Protein AF-A0A2D6TTD3-F1 (afdb_monomer_lite)

Structure (mmCIF, N/CA/C/O backbone):
data_AF-A0A2D6TTD3-F1
#
_entry.id   AF-A0A2D6TTD3-F1
#
loop_
_atom_site.group_PDB
_atom_site.id
_atom_site.type_symbol
_atom_site.label_atom_id
_atom_site.label_alt_id
_atom_site.label_comp_id
_atom_site.label_asym_id
_atom_site.label_entity_id
_atom_site.label_seq_id
_atom_site.pdbx_PDB_ins_code
_atom_site.Cartn_x
_atom_site.Cartn_y
_atom_site.Cartn_z
_atom_site.occupancy
_atom_site.B_iso_or_equiv
_atom_site.auth_seq_id
_atom_site.auth_comp_id
_atom_site.auth_asym_id
_atom_site.auth_atom_id
_atom_site.pdbx_PDB_model_num
ATOM 1 N N . MET A 1 1 ? -11.248 26.927 -28.572 1.00 33.16 1 MET A N 1
ATOM 2 C CA . MET A 1 1 ? -9.959 27.277 -29.215 1.00 33.16 1 MET A CA 1
ATOM 3 C C . MET A 1 1 ? -9.638 26.192 -30.233 1.00 33.16 1 MET A C 1
ATOM 5 O O . MET A 1 1 ? -9.743 25.028 -29.876 1.00 33.16 1 MET A O 1
ATOM 9 N N . LYS A 1 2 ? -9.368 26.534 -31.501 1.00 26.80 2 LYS A N 1
ATOM 10 C CA . LYS A 1 2 ? -9.118 25.545 -32.570 1.00 26.80 2 LYS A CA 1
ATOM 11 C C . LYS A 1 2 ? -7.622 25.208 -32.633 1.00 26.80 2 LYS A C 1
ATOM 13 O O . LYS A 1 2 ? -6.806 26.118 -32.710 1.00 26.80 2 LYS A O 1
ATOM 18 N N . PHE A 1 3 ? -7.293 23.916 -32.637 1.00 29.34 3 PHE A N 1
ATOM 19 C CA . PHE A 1 3 ? -5.945 23.317 -32.683 1.00 29.34 3 PHE A CA 1
ATOM 20 C C . PHE A 1 3 ? -5.186 23.518 -34.019 1.00 29.34 3 PHE A C 1
ATOM 22 O O . PHE A 1 3 ? -4.251 22.780 -34.330 1.00 29.34 3 PHE A O 1
ATOM 29 N N . ASN A 1 4 ? -5.551 24.513 -34.829 1.00 36.44 4 ASN A N 1
ATOM 30 C CA . ASN A 1 4 ? -4.933 24.722 -36.138 1.00 36.44 4 ASN A CA 1
ATOM 31 C C . ASN A 1 4 ? -3.570 25.407 -35.961 1.00 36.44 4 ASN A C 1
ATOM 33 O O . ASN A 1 4 ? -3.501 26.596 -35.659 1.00 36.44 4 ASN A O 1
ATOM 37 N N . GLY A 1 5 ? -2.489 24.640 -36.130 1.00 35.28 5 GLY A N 1
ATOM 38 C CA . GLY A 1 5 ? -1.107 25.138 -36.138 1.00 35.28 5 GLY A CA 1
ATOM 39 C C . GLY A 1 5 ? -0.171 24.507 -35.104 1.00 35.28 5 GLY A C 1
ATOM 40 O O . GLY A 1 5 ? 1.034 24.748 -35.166 1.00 35.28 5 GLY A O 1
ATOM 41 N N . LEU A 1 6 ? -0.684 23.684 -34.179 1.00 34.59 6 LEU A N 1
ATOM 42 C CA . LEU A 1 6 ? 0.165 22.946 -33.235 1.00 34.59 6 LEU A CA 1
ATOM 43 C C . LEU A 1 6 ? 0.914 21.807 -33.946 1.00 34.59 6 LEU A C 1
ATOM 45 O O . LEU A 1 6 ? 2.117 21.667 -33.755 1.00 34.59 6 LEU A O 1
ATOM 49 N N . GLY A 1 7 ? 0.224 21.070 -34.827 1.00 31.36 7 GLY A N 1
ATOM 50 C CA . GLY A 1 7 ? 0.811 20.002 -35.647 1.00 31.36 7 GLY A CA 1
ATOM 51 C C . GLY A 1 7 ? 1.902 20.505 -36.595 1.00 31.36 7 GLY A C 1
ATOM 52 O O . GLY A 1 7 ? 2.988 19.941 -36.620 1.00 31.36 7 GLY A O 1
ATOM 53 N N . ASP A 1 8 ? 1.675 21.631 -37.276 1.00 37.59 8 ASP A N 1
ATOM 54 C CA . ASP A 1 8 ? 2.669 22.259 -38.162 1.00 37.59 8 ASP A CA 1
ATOM 55 C C . ASP A 1 8 ? 3.896 22.785 -37.409 1.00 37.59 8 ASP A C 1
ATOM 57 O O . ASP A 1 8 ? 5.018 22.716 -37.912 1.00 37.59 8 ASP A O 1
ATOM 61 N N . LYS A 1 9 ? 3.706 23.322 -36.197 1.00 40.06 9 LYS A N 1
ATOM 62 C CA . LYS A 1 9 ? 4.822 23.756 -35.347 1.00 40.06 9 LYS A CA 1
ATOM 63 C C . LYS A 1 9 ? 5.607 22.569 -34.803 1.00 40.06 9 LYS A C 1
ATOM 65 O O . LYS A 1 9 ? 6.829 22.624 -34.829 1.00 40.06 9 LYS A O 1
ATOM 70 N N . LEU A 1 10 ? 4.937 21.511 -34.349 1.00 38.84 10 LEU A N 1
ATOM 71 C CA . LEU A 1 10 ? 5.585 20.274 -33.906 1.00 38.84 10 LEU A CA 1
ATOM 72 C C . LEU A 1 10 ? 6.351 19.625 -35.056 1.00 38.84 10 LEU A C 1
ATOM 74 O O . LEU A 1 10 ? 7.535 19.363 -34.902 1.00 38.84 10 LEU A O 1
ATOM 78 N N . SER A 1 11 ? 5.725 19.468 -36.222 1.00 35.16 11 SER A N 1
ATOM 79 C CA . SER A 1 11 ? 6.362 18.919 -37.420 1.00 35.16 11 SER A CA 1
ATOM 80 C C . SER A 1 11 ? 7.583 19.741 -37.839 1.00 35.16 11 SER A C 1
ATOM 82 O O . SER A 1 11 ? 8.658 19.175 -37.971 1.00 35.16 11 SER A O 1
ATOM 84 N N . LYS A 1 12 ? 7.494 21.078 -37.936 1.00 41.25 12 LYS A N 1
ATOM 85 C CA . LYS A 1 12 ? 8.653 21.929 -38.283 1.00 41.25 12 LYS A CA 1
ATOM 86 C C . LYS A 1 12 ? 9.746 21.945 -37.213 1.00 41.25 12 LYS A C 1
ATOM 88 O O . LYS A 1 12 ? 10.915 22.130 -37.548 1.00 41.25 12 LYS A O 1
ATOM 93 N N . THR A 1 13 ? 9.389 21.783 -35.941 1.00 41.28 13 THR A N 1
ATOM 94 C CA . THR A 1 13 ? 10.360 21.660 -34.847 1.00 41.28 13 THR A CA 1
ATOM 95 C C . THR A 1 13 ? 11.070 20.315 -34.906 1.00 41.28 13 THR A C 1
ATOM 97 O O . THR A 1 13 ? 12.293 20.298 -34.854 1.00 41.28 13 THR A O 1
ATOM 100 N N . TRP A 1 14 ? 10.343 19.215 -35.104 1.00 38.50 14 TRP A N 1
ATOM 101 C CA . TRP A 1 14 ? 10.922 17.884 -35.276 1.00 38.50 14 TRP A CA 1
ATOM 102 C C . TRP A 1 14 ? 11.749 17.776 -36.558 1.00 38.50 14 TRP A C 1
ATOM 104 O O . TRP A 1 14 ? 12.831 17.207 -36.513 1.00 38.50 14 TRP A O 1
ATOM 114 N N . GLN A 1 15 ? 11.323 18.419 -37.650 1.00 37.59 15 GLN A N 1
ATOM 115 C CA . GLN A 1 15 ? 12.100 18.517 -38.886 1.00 37.59 15 GLN A CA 1
ATOM 116 C C . GLN A 1 15 ? 13.399 19.300 -38.660 1.00 37.59 15 GLN A C 1
ATOM 118 O O . GLN A 1 15 ? 14.460 18.824 -39.020 1.00 37.59 15 GLN A O 1
ATOM 123 N N . ARG A 1 16 ? 13.366 20.449 -37.964 1.00 44.44 16 ARG A N 1
ATOM 124 C CA . ARG A 1 16 ? 14.594 21.196 -37.615 1.00 44.44 16 ARG A CA 1
ATOM 125 C C . ARG A 1 16 ? 15.506 20.459 -36.646 1.00 44.44 16 ARG A C 1
ATOM 127 O O . ARG A 1 16 ? 16.708 20.703 -36.665 1.00 44.44 16 ARG A O 1
ATOM 134 N N . VAL A 1 17 ? 14.942 19.653 -35.752 1.00 39.38 17 VAL A N 1
ATOM 135 C CA . VAL A 1 17 ? 15.713 18.785 -34.859 1.00 39.38 17 VAL A CA 1
ATOM 136 C C . VAL A 1 17 ? 16.369 17.689 -35.694 1.00 39.38 17 VAL A C 1
ATOM 138 O O . VAL A 1 17 ? 17.578 17.539 -35.596 1.00 39.38 17 VAL A O 1
ATOM 141 N N . ALA A 1 18 ? 15.636 17.026 -36.590 1.00 34.69 18 ALA A N 1
ATOM 142 C CA . ALA A 1 18 ? 16.167 16.013 -37.501 1.00 34.69 18 ALA A CA 1
ATOM 143 C C . ALA A 1 18 ? 17.247 16.573 -38.449 1.00 34.69 18 ALA A C 1
ATOM 145 O O . ALA A 1 18 ? 18.341 16.019 -38.506 1.00 34.69 18 ALA A O 1
ATOM 146 N N . ASP A 1 19 ? 17.002 17.721 -39.089 1.00 39.66 19 ASP A N 1
ATOM 147 C CA . ASP A 1 19 ? 17.941 18.390 -40.002 1.00 39.66 19 ASP A CA 1
ATOM 148 C C . ASP A 1 19 ? 19.225 18.830 -39.271 1.00 39.66 19 ASP A C 1
ATOM 150 O O . ASP A 1 19 ? 20.323 18.716 -39.805 1.00 39.66 19 ASP A O 1
ATOM 154 N N . LYS A 1 20 ? 19.119 19.269 -38.005 1.00 40.19 20 LYS A N 1
ATOM 155 C CA . LYS A 1 20 ? 20.291 19.574 -37.162 1.00 40.19 20 LYS A CA 1
ATOM 156 C C . LYS A 1 20 ? 20.994 18.335 -36.616 1.00 40.19 20 LYS A C 1
ATOM 158 O O . LYS A 1 20 ? 22.161 18.434 -36.263 1.00 40.19 20 LYS A O 1
ATOM 163 N N . THR A 1 21 ? 20.303 17.203 -36.514 1.00 39.81 21 THR A N 1
ATOM 164 C CA . THR A 1 21 ? 20.886 15.931 -36.057 1.00 39.81 21 THR A CA 1
ATOM 165 C C . THR A 1 21 ? 21.671 15.269 -37.193 1.00 39.81 21 THR A C 1
ATOM 167 O O . THR A 1 21 ? 22.721 14.688 -36.944 1.00 39.81 21 THR A O 1
ATOM 170 N N . ALA A 1 22 ? 21.229 15.445 -38.444 1.00 36.06 22 ALA A N 1
ATOM 171 C CA . ALA A 1 22 ? 21.930 14.969 -39.638 1.00 36.06 22 ALA A CA 1
ATOM 172 C C . ALA A 1 22 ? 23.288 15.671 -39.869 1.00 36.06 22 ALA A C 1
ATOM 174 O O . ALA A 1 22 ? 24.257 15.014 -40.239 1.00 36.06 22 ALA A O 1
ATOM 175 N N . ASP A 1 23 ? 23.397 16.971 -39.566 1.00 39.75 23 ASP A N 1
ATOM 176 C CA . ASP A 1 23 ? 24.641 17.751 -39.728 1.00 39.75 23 ASP A CA 1
ATOM 177 C C . ASP A 1 23 ? 25.676 17.548 -38.592 1.00 39.75 23 ASP A C 1
ATOM 179 O O . ASP A 1 23 ? 26.800 18.045 -38.675 1.00 39.75 23 ASP A O 1
ATOM 183 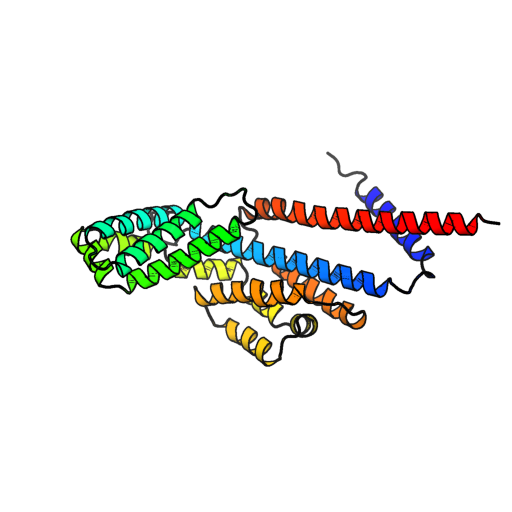N N . ILE A 1 24 ? 25.335 16.814 -37.522 1.00 43.09 24 ILE A N 1
ATOM 184 C CA . ILE A 1 24 ? 26.210 16.547 -36.353 1.00 43.09 24 ILE A CA 1
ATOM 185 C C . ILE A 1 24 ? 26.820 15.128 -36.422 1.00 43.09 24 ILE A C 1
ATOM 187 O O . ILE A 1 24 ? 27.416 14.636 -35.465 1.00 43.09 24 ILE A O 1
ATOM 191 N N . SER A 1 25 ? 26.760 14.482 -37.589 1.00 35.88 25 SER A N 1
ATOM 192 C CA . SER A 1 25 ? 27.279 13.123 -37.809 1.00 35.88 25 SER A CA 1
ATOM 193 C C . SER A 1 25 ? 28.806 12.964 -37.635 1.00 35.88 25 SER A C 1
ATOM 195 O O . SER A 1 25 ? 29.282 11.834 -37.642 1.00 35.88 25 SER A O 1
ATOM 197 N N . ASP A 1 26 ? 29.568 14.040 -37.400 1.00 39.53 26 ASP A N 1
ATOM 198 C CA . ASP A 1 26 ? 31.018 13.986 -37.118 1.00 39.53 26 ASP A CA 1
ATOM 199 C C . ASP A 1 26 ? 31.401 14.290 -35.651 1.00 39.53 26 ASP A C 1
ATOM 201 O O . ASP A 1 26 ? 32.571 14.212 -35.280 1.00 39.53 26 ASP A O 1
ATOM 205 N N . SER A 1 27 ? 30.438 14.590 -34.765 1.00 40.66 27 SER A N 1
ATOM 206 C CA . SER A 1 27 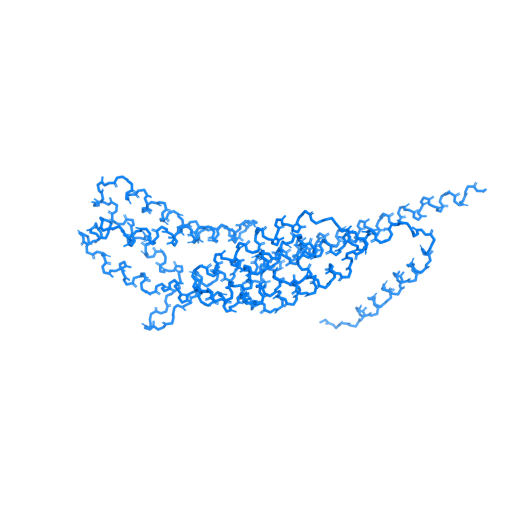? 30.700 14.784 -33.315 1.00 40.66 27 SER A CA 1
ATOM 207 C C . SER A 1 27 ? 30.424 13.519 -32.474 1.00 40.66 27 SER A C 1
ATOM 209 O O . SER A 1 27 ? 30.312 13.568 -31.246 1.00 40.66 27 SER A O 1
ATOM 211 N N . VAL A 1 28 ? 30.313 12.376 -33.154 1.00 41.12 28 VAL A N 1
ATOM 212 C CA . VAL A 1 28 ? 29.766 11.082 -32.710 1.00 41.12 28 VAL A CA 1
ATOM 213 C C . VAL A 1 28 ? 30.767 10.288 -31.860 1.00 41.12 28 VAL A C 1
ATOM 215 O O . VAL A 1 28 ? 31.270 9.241 -32.251 1.00 41.12 28 VAL A O 1
ATOM 218 N N . LYS A 1 29 ? 31.096 10.792 -30.668 1.00 42.75 29 LYS A N 1
ATOM 219 C CA . LYS A 1 29 ? 31.748 9.976 -29.619 1.00 42.75 29 LYS A CA 1
ATOM 220 C C . LYS A 1 29 ? 30.958 9.889 -28.312 1.00 42.75 29 LYS A C 1
ATOM 222 O O . LYS A 1 29 ? 31.343 9.127 -27.434 1.00 42.75 29 LYS A O 1
ATOM 227 N N . HIS A 1 30 ? 29.858 10.640 -28.188 1.00 43.66 30 HIS A N 1
ATOM 228 C CA . HIS A 1 30 ? 29.059 10.724 -26.956 1.00 43.66 30 HIS A CA 1
ATOM 229 C C . HIS A 1 30 ? 27.533 10.651 -27.176 1.00 43.66 30 HIS A C 1
ATOM 231 O O . HIS A 1 30 ? 26.778 10.844 -26.226 1.00 43.66 30 HIS A O 1
ATOM 237 N N . MET A 1 31 ? 27.057 10.398 -28.404 1.00 42.22 31 MET A N 1
ATOM 238 C CA . MET A 1 31 ? 25.615 10.238 -28.674 1.00 42.22 31 MET A CA 1
ATOM 239 C C . MET A 1 31 ? 25.062 8.951 -28.051 1.00 42.22 31 MET A C 1
ATOM 241 O O . MET A 1 31 ? 23.970 8.969 -27.490 1.00 42.22 31 MET A O 1
ATOM 245 N N . ASP A 1 32 ? 25.854 7.883 -28.068 1.00 48.41 32 ASP A N 1
ATOM 246 C CA . ASP A 1 32 ? 25.421 6.558 -27.619 1.00 48.41 32 ASP A CA 1
ATOM 247 C C . ASP A 1 32 ? 25.240 6.495 -26.089 1.00 48.41 32 ASP A C 1
ATOM 249 O O . ASP A 1 32 ? 24.324 5.853 -25.586 1.00 48.41 32 ASP A O 1
ATOM 253 N N . THR A 1 33 ? 26.046 7.244 -25.324 1.00 54.78 33 THR A N 1
ATOM 254 C CA . THR A 1 33 ? 25.866 7.391 -23.866 1.00 54.78 33 THR A CA 1
ATOM 255 C C . THR A 1 33 ? 24.655 8.256 -23.507 1.00 54.78 33 THR A C 1
ATOM 257 O O . THR A 1 33 ? 23.998 8.019 -22.500 1.00 54.78 33 THR A O 1
ATOM 260 N N . TRP A 1 34 ? 24.315 9.241 -24.346 1.00 56.75 34 TRP A N 1
ATOM 261 C CA . TRP A 1 34 ? 23.207 10.162 -24.081 1.00 56.75 34 TRP A CA 1
ATOM 262 C C . TRP A 1 34 ? 21.829 9.506 -24.249 1.00 56.75 34 TRP A C 1
ATOM 264 O O . TRP A 1 34 ? 20.916 9.793 -23.474 1.00 56.75 34 TRP A O 1
ATOM 274 N N . ALA A 1 35 ? 21.675 8.612 -25.231 1.00 59.91 35 ALA A N 1
ATOM 275 C CA . ALA A 1 35 ? 20.444 7.845 -25.416 1.00 59.91 35 A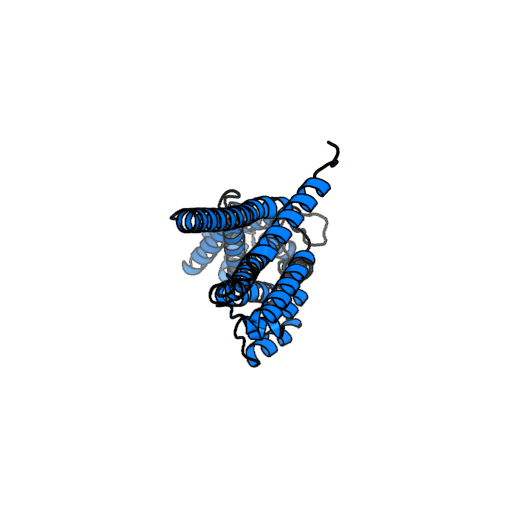LA A CA 1
ATOM 276 C C . ALA A 1 35 ? 20.189 6.889 -24.235 1.00 59.91 35 ALA A C 1
ATOM 278 O O . ALA A 1 35 ? 19.083 6.874 -23.692 1.00 59.91 35 ALA A O 1
ATOM 279 N N . GLY A 1 36 ? 21.227 6.184 -23.770 1.00 61.25 36 GLY A N 1
ATOM 280 C CA . GLY A 1 36 ? 21.164 5.343 -22.570 1.00 61.25 36 GLY A CA 1
ATOM 281 C C . GLY A 1 36 ? 20.769 6.124 -21.310 1.00 61.25 36 GLY A C 1
ATOM 282 O O . GLY A 1 36 ? 19.836 5.728 -20.613 1.00 61.25 36 GLY A O 1
ATOM 283 N N . ASP A 1 37 ? 21.392 7.281 -21.060 1.00 66.50 37 ASP A N 1
ATOM 284 C CA . ASP A 1 37 ? 21.064 8.144 -19.912 1.00 66.50 37 ASP A CA 1
ATOM 285 C C . ASP A 1 37 ? 19.594 8.608 -19.918 1.00 66.50 37 ASP A C 1
ATOM 287 O O . ASP A 1 37 ? 18.937 8.670 -18.873 1.00 66.50 37 ASP A O 1
ATOM 291 N N . LEU A 1 38 ? 19.050 8.924 -21.100 1.00 65.56 38 LEU A N 1
ATOM 292 C CA . LEU A 1 38 ? 17.641 9.291 -21.253 1.00 65.56 38 LEU A CA 1
ATOM 293 C C . LEU A 1 38 ? 16.704 8.122 -20.935 1.00 65.56 38 LEU A C 1
ATOM 295 O O . LEU A 1 38 ? 15.679 8.339 -20.286 1.00 65.56 38 LEU A O 1
ATOM 299 N N . GLN A 1 39 ? 17.053 6.902 -21.352 1.00 69.25 39 GLN A N 1
ATOM 300 C CA . GLN A 1 39 ? 16.275 5.703 -21.036 1.00 69.25 39 GLN A CA 1
ATOM 301 C C . GLN A 1 39 ? 16.289 5.414 -19.528 1.00 69.25 39 GLN A C 1
ATOM 303 O O . GLN A 1 39 ? 15.230 5.159 -18.958 1.00 69.25 39 GLN A O 1
ATOM 308 N N . VAL A 1 40 ? 17.436 5.541 -18.850 1.00 72.06 40 VAL A N 1
ATOM 309 C CA . VAL A 1 40 ? 17.519 5.357 -17.386 1.00 72.06 40 VAL A CA 1
ATOM 310 C C . VAL A 1 40 ? 16.651 6.370 -16.650 1.00 72.06 40 VAL A C 1
ATOM 312 O O . VAL A 1 40 ? 15.891 6.002 -15.756 1.00 72.06 40 VAL A O 1
ATOM 315 N N . LYS A 1 41 ? 16.705 7.645 -17.046 1.00 71.25 41 LYS A N 1
ATOM 316 C CA . LYS A 1 41 ? 15.871 8.677 -16.425 1.00 71.25 41 LYS A CA 1
ATOM 317 C C . LYS A 1 41 ? 14.379 8.435 -16.669 1.00 71.25 41 LYS A C 1
ATOM 319 O O . LYS A 1 41 ? 13.583 8.543 -15.742 1.00 71.25 41 LYS A O 1
ATOM 324 N N . ALA A 1 42 ? 13.998 8.072 -17.893 1.00 68.06 42 ALA A N 1
ATOM 325 C CA . ALA A 1 42 ? 12.614 7.728 -18.205 1.00 68.06 42 ALA A CA 1
ATOM 326 C C . ALA A 1 42 ? 12.122 6.534 -17.369 1.00 68.06 42 ALA A C 1
ATOM 328 O O . ALA A 1 42 ? 10.978 6.542 -16.911 1.00 68.06 42 ALA A O 1
ATOM 329 N N . LEU A 1 43 ? 12.997 5.555 -17.121 1.00 72.75 43 LEU A N 1
ATOM 330 C CA . LEU A 1 43 ? 12.702 4.395 -16.288 1.00 72.75 43 LEU A CA 1
ATOM 331 C C . LEU A 1 43 ? 12.486 4.804 -14.827 1.00 72.75 43 LEU A C 1
ATOM 333 O O . LEU A 1 43 ? 11.482 4.416 -14.233 1.00 72.75 43 LEU A O 1
ATOM 337 N N . GLN A 1 44 ? 13.373 5.641 -14.278 1.00 75.12 44 GLN A N 1
ATOM 338 C CA . GLN A 1 44 ? 13.239 6.218 -12.933 1.00 75.12 44 GLN A CA 1
ATOM 339 C C . GLN A 1 44 ? 11.899 6.941 -12.761 1.00 75.12 44 GLN A C 1
ATOM 341 O O . GLN A 1 44 ? 11.171 6.681 -11.802 1.00 75.12 44 GLN A O 1
ATOM 346 N N . ASP A 1 45 ? 11.545 7.802 -13.716 1.00 70.06 45 ASP A N 1
ATOM 347 C CA . ASP A 1 45 ? 10.312 8.586 -13.668 1.00 70.06 45 ASP A CA 1
ATOM 348 C C . ASP A 1 45 ? 9.067 7.683 -13.753 1.00 70.06 45 ASP A C 1
ATOM 350 O O . ASP A 1 45 ? 8.120 7.846 -12.980 1.00 70.06 45 ASP A O 1
ATOM 354 N N . LYS A 1 46 ? 9.062 6.692 -14.654 1.00 74.69 46 LYS A N 1
ATOM 355 C CA . LYS A 1 46 ? 7.945 5.742 -14.804 1.00 74.69 46 LYS A CA 1
ATOM 356 C C . LYS A 1 46 ? 7.766 4.848 -13.576 1.00 74.69 46 LYS A C 1
ATOM 358 O O . LYS A 1 46 ? 6.627 4.567 -13.204 1.00 74.69 46 LYS A O 1
ATOM 363 N N . VAL A 1 47 ? 8.856 4.429 -12.936 1.00 78.31 47 VAL A N 1
ATOM 364 C CA . VAL A 1 47 ? 8.818 3.660 -11.682 1.00 78.31 47 VAL A CA 1
ATOM 365 C C . VAL A 1 47 ? 8.280 4.510 -10.531 1.00 78.31 47 VAL A C 1
ATOM 367 O O . VAL A 1 47 ? 7.432 4.046 -9.774 1.00 78.31 47 VAL A O 1
ATOM 370 N N . ALA A 1 48 ? 8.693 5.776 -10.427 1.00 74.94 48 ALA A N 1
ATOM 371 C CA . ALA A 1 48 ? 8.158 6.688 -9.417 1.00 74.94 48 ALA A CA 1
ATOM 372 C C . ALA A 1 48 ? 6.648 6.939 -9.602 1.00 74.94 48 ALA A C 1
ATOM 374 O O . ALA A 1 48 ? 5.898 7.004 -8.624 1.00 74.94 48 ALA A O 1
ATOM 375 N N . ILE A 1 49 ? 6.185 7.037 -10.854 1.00 74.56 49 ILE A N 1
ATOM 376 C CA . ILE A 1 49 ? 4.753 7.125 -11.180 1.00 74.56 49 ILE A CA 1
ATOM 377 C C . ILE A 1 49 ? 4.018 5.851 -10.745 1.00 74.56 49 ILE A C 1
ATOM 379 O O . ILE A 1 49 ? 2.957 5.963 -10.132 1.00 74.56 49 ILE A O 1
ATOM 383 N N . ALA A 1 50 ? 4.587 4.671 -11.007 1.00 78.56 50 ALA A N 1
ATOM 384 C CA . ALA A 1 50 ? 4.017 3.390 -10.594 1.00 78.56 50 ALA A CA 1
ATOM 385 C C . ALA A 1 50 ? 3.859 3.296 -9.067 1.00 78.56 50 ALA A C 1
ATOM 387 O O . ALA A 1 50 ? 2.772 2.969 -8.590 1.00 78.56 50 ALA A O 1
ATOM 388 N N . ALA A 1 51 ? 4.901 3.661 -8.309 1.00 79.44 51 ALA A N 1
ATOM 389 C CA . ALA A 1 51 ? 4.879 3.681 -6.843 1.00 79.44 51 ALA A CA 1
ATOM 390 C C . ALA A 1 51 ? 3.814 4.651 -6.306 1.00 79.44 51 ALA A C 1
ATOM 392 O O . ALA A 1 51 ? 2.942 4.278 -5.525 1.00 79.44 51 ALA A O 1
ATOM 393 N N . THR A 1 52 ? 3.791 5.876 -6.836 1.00 76.88 52 THR A N 1
ATOM 394 C CA . THR A 1 52 ? 2.792 6.889 -6.456 1.00 76.88 52 THR A CA 1
ATOM 395 C C . THR A 1 52 ? 1.363 6.441 -6.792 1.00 76.88 52 THR A C 1
ATOM 397 O O . THR A 1 52 ? 0.418 6.727 -6.054 1.00 76.88 52 THR A O 1
ATOM 400 N N . GLY A 1 53 ? 1.177 5.761 -7.928 1.00 76.38 53 GLY A N 1
ATOM 401 C CA . GLY A 1 53 ? -0.109 5.212 -8.350 1.00 76.38 53 GLY A CA 1
ATOM 402 C C . GLY A 1 53 ? -0.613 4.123 -7.405 1.00 76.38 53 GLY A C 1
ATOM 403 O O . GLY A 1 53 ? -1.796 4.130 -7.055 1.00 76.38 53 GLY A O 1
ATOM 404 N N . TRP A 1 54 ? 0.287 3.247 -6.955 1.00 84.62 54 TRP A N 1
ATOM 405 C CA . TRP A 1 54 ? 0.002 2.198 -5.980 1.00 84.62 54 TRP A CA 1
ATOM 406 C C . TRP A 1 54 ? -0.439 2.778 -4.631 1.00 84.62 54 TRP A C 1
ATOM 408 O O . TRP A 1 54 ? -1.542 2.475 -4.172 1.00 84.62 54 TRP A O 1
ATOM 418 N N . ASP A 1 55 ? 0.338 3.706 -4.063 1.00 81.38 55 ASP A N 1
ATOM 419 C CA . ASP A 1 55 ? -0.003 4.383 -2.803 1.00 81.38 55 ASP A CA 1
ATOM 420 C C . ASP A 1 55 ? -1.342 5.123 -2.885 1.00 81.38 55 ASP A C 1
ATOM 422 O O . ASP A 1 55 ? -2.141 5.118 -1.945 1.00 81.38 55 ASP A O 1
ATOM 426 N N . ALA A 1 56 ? -1.620 5.760 -4.026 1.00 78.00 56 ALA A N 1
ATOM 427 C CA . ALA A 1 56 ? -2.879 6.457 -4.243 1.00 78.00 56 ALA A CA 1
ATOM 428 C C . ALA A 1 56 ? -4.077 5.497 -4.291 1.00 78.00 56 ALA A C 1
ATOM 430 O O . ALA A 1 56 ? -5.136 5.834 -3.760 1.00 78.00 56 ALA A O 1
ATOM 431 N N . ILE A 1 57 ? -3.932 4.320 -4.912 1.00 82.94 57 ILE A N 1
ATOM 432 C CA . ILE A 1 57 ? -4.971 3.277 -4.909 1.00 82.94 57 ILE A CA 1
ATOM 433 C C . ILE A 1 57 ? -5.172 2.739 -3.499 1.00 82.94 57 ILE A C 1
ATOM 435 O O . ILE A 1 57 ? -6.316 2.649 -3.054 1.00 82.94 57 ILE A O 1
ATOM 439 N N . TYR A 1 58 ? -4.081 2.448 -2.790 1.00 86.12 58 TYR A N 1
ATOM 440 C CA . TYR A 1 58 ? -4.127 1.984 -1.410 1.00 86.12 58 TYR A CA 1
ATOM 441 C C . TYR A 1 58 ? -4.877 2.978 -0.514 1.00 86.12 58 TYR A C 1
ATOM 443 O O . TYR A 1 58 ? -5.847 2.617 0.150 1.00 86.12 58 TYR A O 1
ATOM 451 N N . ALA A 1 59 ? -4.496 4.257 -0.552 1.00 83.81 59 ALA A N 1
ATOM 452 C CA . ALA A 1 59 ? -5.143 5.313 0.220 1.00 83.81 59 ALA A CA 1
ATOM 453 C C . ALA A 1 59 ? -6.629 5.490 -0.141 1.00 83.81 59 ALA A C 1
ATOM 455 O O . ALA A 1 59 ? -7.468 5.662 0.746 1.00 83.81 59 ALA A O 1
ATOM 456 N N . ASP A 1 60 ? -6.969 5.455 -1.433 1.00 81.38 60 ASP A N 1
ATOM 457 C CA . ASP A 1 60 ? -8.347 5.587 -1.914 1.00 81.38 60 ASP A CA 1
ATOM 458 C C . ASP A 1 60 ? -9.217 4.420 -1.426 1.00 81.38 60 ASP A C 1
ATOM 460 O O . ASP A 1 60 ? -10.283 4.648 -0.852 1.00 81.38 60 ASP A O 1
ATOM 464 N N . GLU A 1 61 ? -8.748 3.179 -1.553 1.00 86.56 61 GLU A N 1
ATOM 465 C CA . GLU A 1 61 ? -9.484 2.005 -1.073 1.00 86.56 61 GLU A CA 1
ATOM 466 C C . GLU A 1 61 ? -9.589 1.958 0.454 1.00 86.56 61 GLU A C 1
ATOM 468 O O . GLU A 1 61 ? -10.663 1.685 0.989 1.00 86.56 61 GLU A O 1
ATOM 473 N N . MET A 1 62 ? -8.531 2.304 1.185 1.00 87.25 62 MET A N 1
ATOM 474 C CA . MET A 1 62 ? -8.523 2.223 2.649 1.00 87.25 62 MET A CA 1
ATOM 475 C C . MET A 1 62 ? -9.311 3.344 3.340 1.00 87.25 62 MET A C 1
ATOM 477 O O . MET A 1 62 ? -9.841 3.136 4.435 1.00 87.25 62 MET A O 1
ATOM 481 N N . LEU A 1 63 ? -9.423 4.528 2.723 1.00 85.94 63 LEU A N 1
ATOM 482 C CA . LEU A 1 63 ? -10.107 5.690 3.312 1.00 85.94 63 LEU A CA 1
ATOM 483 C C . LEU A 1 63 ? -11.480 5.979 2.695 1.00 85.94 63 LEU A C 1
ATOM 485 O O . LEU A 1 63 ? -12.394 6.416 3.403 1.00 85.94 63 LEU A O 1
ATOM 489 N N . VAL A 1 64 ? -11.639 5.774 1.388 1.00 82.31 64 VAL A N 1
ATOM 490 C CA . VAL A 1 64 ? -12.854 6.138 0.637 1.00 82.31 64 VAL A CA 1
ATOM 491 C C . VAL A 1 64 ? -13.638 4.905 0.208 1.00 82.31 64 VAL A C 1
ATOM 493 O O . VAL A 1 64 ? -14.871 4.969 0.195 1.00 82.31 64 VAL A O 1
ATOM 496 N N . GLY A 1 65 ? -12.941 3.805 -0.098 1.00 71.56 65 GLY A N 1
ATOM 497 C CA . GLY A 1 65 ? -13.521 2.531 -0.510 1.00 71.56 65 GLY A CA 1
ATOM 498 C C . GLY A 1 65 ? -14.699 2.120 0.372 1.00 71.56 65 GLY A C 1
ATOM 499 O O . GLY A 1 65 ? -14.753 2.407 1.578 1.00 71.56 65 GLY A O 1
ATOM 500 N N . LYS A 1 66 ? -15.685 1.484 -0.246 1.00 68.38 66 LYS A N 1
ATOM 501 C CA . LYS A 1 66 ? -16.893 1.011 0.425 1.00 68.38 66 LYS A CA 1
ATOM 502 C C . LYS A 1 66 ? -16.764 -0.500 0.549 1.00 68.38 66 LYS A C 1
ATOM 504 O O . LYS A 1 66 ? -16.574 -1.151 -0.473 1.00 68.38 66 LYS A O 1
ATOM 509 N N . ALA A 1 67 ? -16.858 -1.031 1.766 1.00 56.94 67 ALA A N 1
ATOM 510 C CA . ALA A 1 67 ? -17.070 -2.464 1.933 1.00 56.94 67 ALA A CA 1
ATOM 511 C C . ALA A 1 67 ? -18.424 -2.822 1.293 1.00 56.94 67 ALA A C 1
ATOM 513 O O . ALA A 1 67 ? -19.361 -2.010 1.323 1.00 56.94 67 ALA A O 1
ATOM 514 N N . ALA A 1 68 ? -18.500 -3.973 0.631 1.00 48.25 68 ALA A N 1
ATOM 515 C CA . ALA A 1 68 ? -19.740 -4.439 0.031 1.00 48.25 68 ALA A CA 1
ATOM 516 C C . ALA A 1 68 ? -20.639 -5.064 1.114 1.00 48.25 68 ALA A C 1
ATOM 518 O O . ALA A 1 68 ? -20.195 -5.932 1.851 1.00 48.25 68 ALA A O 1
ATOM 519 N N . GLU A 1 69 ? -21.900 -4.620 1.118 1.00 48.06 69 GLU A N 1
ATOM 520 C CA . GLU A 1 69 ? -23.086 -5.141 1.831 1.00 48.06 69 GLU A CA 1
ATOM 521 C C . GLU A 1 69 ? -23.437 -4.616 3.244 1.00 48.06 69 GLU A C 1
ATOM 523 O O . GLU A 1 69 ? -22.616 -4.116 4.002 1.00 48.06 69 GLU A O 1
ATOM 528 N N . ASP A 1 70 ? -24.755 -4.648 3.499 1.00 43.59 70 ASP A N 1
ATOM 529 C CA . ASP A 1 70 ? -25.536 -4.248 4.687 1.00 43.59 70 ASP A CA 1
ATOM 530 C C . ASP A 1 70 ? -25.925 -2.772 4.898 1.00 43.59 70 ASP A C 1
ATOM 532 O O . ASP A 1 70 ? -26.229 -2.319 6.001 1.00 43.59 70 ASP A O 1
ATOM 536 N N . GLY A 1 71 ? -26.076 -2.014 3.806 1.00 43.66 71 GLY A N 1
ATOM 537 C CA . GLY A 1 71 ? -26.997 -0.860 3.758 1.00 43.66 71 GLY A CA 1
ATOM 538 C C . GLY A 1 71 ? -26.583 0.411 4.521 1.00 43.66 71 GLY A C 1
ATOM 539 O O . GLY A 1 71 ? -27.165 1.470 4.285 1.00 43.66 71 GLY A O 1
ATOM 540 N N . LEU A 1 72 ? -25.535 0.363 5.347 1.00 48.88 72 LEU A N 1
ATOM 541 C CA . LEU A 1 72 ? -24.870 1.523 5.949 1.00 48.88 72 LEU A CA 1
ATOM 542 C C . LEU A 1 72 ? -23.483 1.691 5.335 1.00 48.88 72 LEU A C 1
ATOM 544 O O . LEU A 1 72 ? -22.457 1.325 5.897 1.00 48.88 72 LEU A O 1
ATOM 548 N N . VAL A 1 73 ? -23.463 2.268 4.140 1.00 53.62 73 VAL A N 1
ATOM 549 C CA . VAL A 1 73 ? -22.241 2.448 3.361 1.00 53.62 73 VAL A CA 1
ATOM 550 C C . VAL A 1 73 ? -21.377 3.572 3.958 1.00 53.62 73 VAL A C 1
ATOM 552 O O . VAL A 1 73 ? -21.422 4.715 3.497 1.00 53.62 73 VAL A O 1
ATOM 555 N N . SER A 1 74 ? -20.604 3.255 4.997 1.00 69.12 74 SER A N 1
ATOM 556 C CA . SER A 1 74 ? -19.650 4.173 5.635 1.00 69.12 74 SER A CA 1
ATOM 557 C C . SER A 1 74 ? -18.277 4.067 4.970 1.00 69.12 74 SER A C 1
ATOM 559 O O . SER A 1 74 ? -17.811 2.975 4.653 1.00 69.12 74 SER A O 1
ATOM 561 N N . SER A 1 75 ? -17.617 5.203 4.727 1.00 86.25 75 SER A N 1
ATOM 562 C CA . SER A 1 75 ? -16.260 5.190 4.171 1.00 86.25 75 SER A CA 1
ATOM 563 C C . SER A 1 75 ? -15.259 4.667 5.203 1.00 86.25 75 SER A C 1
ATOM 565 O O . SER A 1 75 ? -15.465 4.835 6.409 1.00 86.25 75 SER A O 1
ATOM 567 N N . GLY A 1 76 ? -14.139 4.103 4.742 1.00 88.06 76 GLY A N 1
ATOM 568 C CA . GLY A 1 76 ? -13.071 3.631 5.630 1.00 88.06 76 GLY A CA 1
ATOM 569 C C . GLY A 1 76 ? -12.610 4.704 6.624 1.00 88.06 76 GLY A C 1
ATOM 570 O O . GLY A 1 76 ? -12.469 4.434 7.810 1.00 88.06 76 GLY A O 1
ATOM 571 N N . ALA A 1 77 ? -12.517 5.964 6.192 1.00 89.50 77 ALA A N 1
ATOM 572 C CA . ALA A 1 77 ? -12.168 7.090 7.056 1.00 89.50 77 ALA A CA 1
ATOM 573 C C . ALA A 1 77 ? -13.159 7.319 8.215 1.00 89.50 77 ALA A C 1
ATOM 575 O O . ALA A 1 77 ? -12.750 7.680 9.319 1.00 89.50 77 ALA A O 1
ATOM 576 N N . VAL A 1 78 ? -14.462 7.119 7.979 1.00 89.62 78 VAL A N 1
ATOM 577 C CA . VAL A 1 78 ? -15.488 7.237 9.028 1.00 89.62 78 VAL A CA 1
ATOM 578 C C . VAL A 1 78 ? -15.339 6.098 10.030 1.00 89.62 78 VAL A C 1
ATOM 580 O O . VAL A 1 78 ? -15.311 6.357 11.234 1.00 89.62 78 VAL A O 1
ATOM 583 N N . LEU A 1 79 ? -15.172 4.871 9.535 1.00 91.69 79 LEU A N 1
ATOM 584 C CA . LEU A 1 79 ? -15.001 3.680 10.365 1.00 91.69 79 LEU A CA 1
ATOM 585 C C . LEU A 1 79 ? -13.731 3.773 11.221 1.00 91.69 79 LEU A C 1
ATOM 587 O O . LEU A 1 79 ? -13.801 3.598 12.432 1.00 91.69 79 LEU A O 1
ATOM 591 N N . LEU A 1 80 ? -12.596 4.171 10.640 1.00 93.19 80 LEU A N 1
ATOM 592 C CA . LEU A 1 80 ? -11.341 4.382 11.371 1.00 93.19 80 LEU A CA 1
ATOM 593 C C . LEU A 1 80 ? -11.477 5.462 12.452 1.00 93.19 80 LEU A C 1
ATOM 595 O O . LEU A 1 80 ? -10.992 5.295 13.571 1.00 93.19 80 LEU A O 1
ATOM 599 N N . LYS A 1 81 ? -12.189 6.560 12.164 1.00 93.62 81 LYS A N 1
ATOM 600 C CA . LYS A 1 81 ? -12.462 7.607 13.160 1.00 93.62 81 LYS A CA 1
ATOM 601 C C . LYS A 1 81 ? -13.315 7.084 14.321 1.00 93.62 81 LYS A C 1
ATOM 603 O O . LYS A 1 81 ? -13.075 7.461 15.469 1.00 93.62 81 LYS A O 1
ATOM 608 N N . GLN A 1 82 ? -14.297 6.231 14.034 1.00 93.62 82 GLN A N 1
ATOM 609 C CA . GLN A 1 82 ? -15.130 5.590 15.052 1.00 93.62 82 GLN A CA 1
ATOM 610 C C . GLN A 1 82 ? -14.324 4.577 15.875 1.00 93.62 82 GLN A C 1
ATOM 612 O O . GLN A 1 82 ? -14.349 4.660 17.102 1.00 93.62 82 GLN A O 1
ATOM 617 N N . MET A 1 83 ? -13.540 3.706 15.228 1.00 94.06 83 MET A N 1
ATOM 618 C CA . MET A 1 83 ? -12.651 2.754 15.906 1.00 94.06 83 MET A CA 1
ATOM 619 C C . MET A 1 83 ? -11.690 3.471 16.840 1.00 94.06 83 MET A C 1
ATOM 621 O O . MET A 1 83 ? -11.576 3.095 18.001 1.00 94.06 83 MET A O 1
ATOM 625 N N . LYS A 1 84 ? -11.059 4.554 16.372 1.00 94.94 84 LYS A N 1
ATOM 626 C CA . LYS A 1 84 ? -10.180 5.380 17.199 1.00 94.94 84 LYS A CA 1
ATOM 627 C C . LYS A 1 84 ? -10.882 5.826 18.485 1.00 94.94 84 LYS A C 1
ATOM 629 O O . LYS A 1 84 ? -10.335 5.663 19.569 1.00 94.94 84 LYS A O 1
ATOM 634 N N . SER A 1 85 ? -12.104 6.354 18.377 1.00 93.56 85 SER A N 1
ATOM 635 C CA . SER A 1 85 ? -12.882 6.796 19.541 1.00 93.56 85 SER A CA 1
ATOM 636 C C . SER A 1 85 ? -13.206 5.648 20.503 1.00 93.56 85 SER A C 1
ATOM 638 O O . SER A 1 85 ? -13.149 5.833 21.719 1.00 93.56 85 SER A O 1
ATOM 640 N N . VAL A 1 86 ? -13.556 4.476 19.969 1.00 93.94 86 VAL A N 1
ATOM 641 C CA . VAL A 1 86 ? -13.863 3.278 20.761 1.00 93.94 86 VAL A CA 1
ATOM 642 C C . VAL A 1 86 ? -12.614 2.769 21.480 1.00 93.94 86 VAL A C 1
ATOM 644 O O . VAL A 1 86 ? -12.646 2.573 22.694 1.00 93.94 86 VAL A O 1
ATOM 647 N N . LEU A 1 87 ? -11.485 2.657 20.784 1.00 94.06 87 LEU A N 1
ATOM 648 C CA . LEU A 1 87 ? -10.216 2.219 21.361 1.00 94.06 87 LEU A CA 1
ATOM 649 C C . LEU A 1 87 ? -9.717 3.174 22.450 1.00 94.06 87 LEU A C 1
ATOM 651 O O . LEU A 1 87 ? -9.355 2.728 23.537 1.00 94.06 87 LEU A O 1
ATOM 655 N N . SER A 1 88 ? -9.788 4.491 22.230 1.00 93.81 88 SER A N 1
ATOM 656 C CA . SER A 1 88 ? -9.418 5.469 23.262 1.00 93.81 88 SER A CA 1
ATOM 657 C C . SER A 1 88 ? -10.259 5.330 24.538 1.00 93.81 88 SER A C 1
ATOM 659 O O . SER A 1 88 ? -9.762 5.611 25.627 1.00 93.81 88 SER A O 1
ATOM 661 N N . SER A 1 89 ? -11.508 4.859 24.439 1.00 92.94 89 SER A N 1
ATOM 662 C CA . SER A 1 89 ? -12.354 4.639 25.618 1.00 92.94 89 SER A CA 1
ATOM 663 C C . SER A 1 89 ? -11.876 3.478 26.501 1.00 92.94 89 SER A C 1
ATOM 665 O O . SER A 1 89 ? -12.047 3.545 27.717 1.00 92.94 89 SER A O 1
ATOM 667 N N . ALA A 1 90 ? -11.194 2.466 25.947 1.00 91.25 90 ALA A N 1
ATOM 668 C CA . ALA A 1 90 ? -10.647 1.349 26.726 1.00 91.25 90 ALA A CA 1
ATOM 669 C C . ALA A 1 90 ? -9.492 1.753 27.656 1.00 91.25 90 ALA A C 1
ATOM 671 O O . ALA A 1 90 ? -9.260 1.085 28.671 1.00 91.25 90 ALA A O 1
ATOM 672 N N . LEU A 1 91 ? -8.804 2.867 27.376 1.00 92.50 91 LEU A N 1
ATOM 673 C CA . LEU A 1 91 ? -7.657 3.334 28.165 1.00 92.50 91 LEU A CA 1
ATOM 674 C C . LEU A 1 91 ? -7.989 3.494 29.657 1.00 92.50 91 LEU A C 1
ATOM 676 O O . LEU A 1 91 ? -7.143 3.220 30.506 1.00 92.50 91 LEU A O 1
ATOM 680 N N . VAL A 1 92 ? -9.230 3.865 29.997 1.00 90.69 92 VAL A N 1
ATOM 681 C CA . VAL A 1 92 ? -9.660 4.071 31.394 1.00 90.69 92 VAL A CA 1
ATOM 682 C C . VAL A 1 92 ? -9.754 2.773 32.207 1.00 90.69 92 VAL A C 1
ATOM 684 O O . VAL A 1 92 ? -9.808 2.821 33.437 1.00 90.69 92 VAL A O 1
ATOM 687 N N . LYS A 1 93 ? -9.810 1.608 31.546 1.00 91.12 93 LYS A N 1
ATOM 688 C CA . LYS A 1 93 ? -9.901 0.288 32.194 1.00 91.12 93 LYS A CA 1
ATOM 689 C C . LYS A 1 93 ? -8.610 -0.522 32.111 1.00 91.12 93 LYS A C 1
ATOM 691 O O . LYS A 1 93 ? -8.474 -1.503 32.846 1.00 91.12 93 LYS A O 1
ATOM 696 N N . LEU A 1 94 ? -7.663 -0.120 31.266 1.00 89.88 94 LEU A N 1
ATOM 697 C CA . LEU A 1 94 ? -6.391 -0.814 31.110 1.00 89.88 94 LEU A CA 1
ATOM 698 C C . LEU A 1 94 ? -5.431 -0.505 32.259 1.00 89.88 94 LEU A C 1
ATOM 700 O O . LEU A 1 94 ? -5.175 0.646 32.607 1.00 89.88 94 LEU A O 1
ATOM 704 N N . ARG A 1 95 ? -4.868 -1.566 32.842 1.00 85.50 95 ARG A N 1
ATOM 705 C CA . ARG A 1 95 ? -3.855 -1.475 33.908 1.00 85.50 95 ARG A CA 1
ATOM 706 C C . ARG A 1 95 ? -2.436 -1.723 33.406 1.00 85.50 95 ARG A C 1
ATOM 708 O O . ARG A 1 95 ? -1.492 -1.265 34.035 1.00 85.50 95 ARG A O 1
ATOM 715 N N . VAL A 1 96 ? -2.294 -2.460 32.308 1.00 88.81 96 VAL A N 1
ATOM 716 C CA . VAL A 1 96 ? -1.003 -2.823 31.720 1.00 88.81 96 VAL A CA 1
ATOM 717 C C . VAL A 1 96 ? -0.551 -1.698 30.802 1.00 88.81 96 VAL A C 1
ATOM 719 O O . VAL A 1 96 ? -1.288 -1.307 29.902 1.00 88.81 96 VAL A O 1
ATOM 722 N N . GLU A 1 97 ? 0.655 -1.184 31.027 1.00 90.25 97 GLU A N 1
ATOM 723 C CA . GLU A 1 97 ? 1.152 -0.024 30.282 1.00 90.25 97 GLU A CA 1
ATOM 724 C C . GLU A 1 97 ? 1.434 -0.343 28.810 1.00 90.25 97 GLU A C 1
ATOM 726 O O . GLU A 1 97 ? 1.116 0.462 27.945 1.00 90.25 97 GLU A O 1
ATOM 731 N N . ALA A 1 98 ? 1.923 -1.550 28.508 1.00 90.62 98 ALA A N 1
ATOM 732 C CA . ALA A 1 98 ? 2.131 -1.996 27.129 1.00 90.62 98 ALA A CA 1
ATOM 733 C C . ALA A 1 98 ? 0.822 -2.014 26.313 1.00 90.62 98 ALA A C 1
ATOM 735 O O . ALA A 1 98 ? 0.793 -1.509 25.197 1.00 90.62 98 ALA A O 1
ATOM 736 N N . ASP A 1 99 ? -0.278 -2.511 26.893 1.00 91.81 99 ASP A N 1
ATOM 737 C CA . ASP A 1 99 ? -1.592 -2.538 26.230 1.00 91.81 99 ASP A CA 1
ATOM 738 C C . ASP A 1 99 ? -2.135 -1.116 25.987 1.00 91.81 99 ASP A C 1
ATOM 740 O O . ASP A 1 99 ? -2.770 -0.848 24.968 1.00 91.81 99 ASP A O 1
ATOM 744 N N . LYS A 1 100 ? -1.874 -0.175 26.909 1.00 94.00 100 LYS A N 1
ATOM 745 C CA . LYS A 1 100 ? -2.225 1.238 26.697 1.00 94.00 100 LYS A CA 1
ATOM 746 C C . LYS A 1 100 ? -1.408 1.847 25.569 1.00 94.00 100 LYS A C 1
ATOM 748 O O . LYS A 1 100 ? -1.978 2.554 24.744 1.00 94.00 100 LYS A O 1
ATOM 753 N N . GLN A 1 101 ? -0.102 1.587 25.549 1.00 96.19 101 GLN A N 1
ATOM 754 C CA . GLN A 1 101 ? 0.787 2.128 24.530 1.00 96.19 101 GLN A CA 1
ATOM 755 C C . GLN A 1 101 ? 0.392 1.620 23.142 1.00 96.19 101 GLN A C 1
ATOM 757 O O . GLN A 1 101 ? 0.273 2.428 22.231 1.00 96.19 101 GLN A O 1
ATOM 762 N N . LEU A 1 102 ? 0.052 0.333 23.013 1.00 95.81 102 LEU A N 1
ATOM 763 C CA . LEU A 1 102 ? -0.457 -0.234 21.764 1.00 95.81 102 LEU A CA 1
ATOM 764 C C . LEU A 1 102 ? -1.710 0.503 21.261 1.00 95.81 102 LEU A C 1
ATOM 766 O O . LEU A 1 102 ? -1.788 0.866 20.086 1.00 95.81 102 LEU A O 1
ATOM 770 N N . ILE A 1 103 ? -2.678 0.787 22.143 1.00 95.50 103 ILE A N 1
ATOM 771 C CA . ILE A 1 103 ? -3.853 1.592 21.773 1.00 95.50 103 ILE A CA 1
ATOM 772 C C . ILE A 1 103 ? -3.442 3.004 21.350 1.00 95.50 103 ILE A C 1
ATOM 774 O O . ILE A 1 103 ? -3.926 3.497 20.332 1.00 95.50 103 ILE A O 1
ATOM 778 N N . LEU A 1 104 ? -2.575 3.667 22.118 1.00 96.62 104 LEU A N 1
ATOM 779 C CA . LEU A 1 104 ? -2.142 5.034 21.827 1.00 96.62 104 LEU A CA 1
ATOM 780 C C . LEU A 1 104 ? -1.446 5.117 20.465 1.00 96.62 104 LEU A C 1
ATOM 782 O O . LEU A 1 104 ? -1.861 5.926 19.635 1.00 96.62 104 LEU A O 1
ATOM 786 N N . ASP A 1 105 ? -0.490 4.231 20.199 1.00 96.75 105 ASP A N 1
ATOM 787 C CA . ASP A 1 105 ? 0.253 4.174 18.939 1.00 96.75 105 ASP A CA 1
ATOM 788 C C . ASP A 1 105 ? -0.681 3.881 17.759 1.00 96.75 105 ASP A C 1
ATOM 790 O O . ASP A 1 105 ? -0.650 4.586 16.748 1.00 96.75 105 ASP A O 1
ATOM 794 N N . THR A 1 106 ? -1.601 2.923 17.916 1.00 96.00 106 THR A N 1
ATOM 795 C CA . THR A 1 106 ? -2.600 2.600 16.884 1.00 96.00 106 THR A CA 1
ATOM 796 C C . THR A 1 106 ? -3.509 3.797 16.596 1.00 96.00 106 THR A C 1
ATOM 798 O O . THR A 1 106 ? -3.759 4.142 15.440 1.00 96.00 106 THR A O 1
ATOM 801 N N . THR A 1 107 ? -3.991 4.489 17.633 1.00 96.50 107 THR A N 1
ATOM 802 C CA . THR A 1 107 ? -4.858 5.665 17.455 1.00 96.50 107 THR A CA 1
ATOM 803 C C . THR A 1 107 ? -4.123 6.856 16.838 1.00 96.50 107 THR A C 1
ATOM 805 O O . THR A 1 107 ? -4.725 7.577 16.038 1.00 96.50 107 THR A O 1
ATOM 808 N N . ALA A 1 108 ? -2.835 7.035 17.142 1.00 95.12 108 ALA A N 1
ATOM 809 C CA . ALA A 1 108 ? -1.985 8.059 16.540 1.00 95.12 108 ALA A CA 1
ATOM 810 C C . ALA A 1 108 ? -1.675 7.754 15.062 1.00 95.12 108 ALA A C 1
ATOM 812 O O . ALA A 1 108 ? -1.674 8.657 14.221 1.00 95.12 108 ALA A O 1
ATOM 813 N N . ALA A 1 109 ? -1.485 6.478 14.715 1.00 94.00 109 ALA A N 1
ATOM 814 C CA . ALA A 1 109 ? -1.324 6.038 13.332 1.00 94.00 109 ALA A CA 1
ATOM 815 C C . ALA A 1 109 ? -2.592 6.307 12.499 1.00 94.00 109 ALA A C 1
ATOM 817 O O . ALA A 1 109 ? -2.511 6.872 11.405 1.00 94.00 109 ALA A O 1
ATOM 818 N N . ILE A 1 110 ? -3.775 6.020 13.062 1.00 94.44 110 ILE A N 1
ATOM 819 C CA . ILE A 1 110 ? -5.065 6.382 12.453 1.00 94.44 110 ILE A CA 1
ATOM 820 C C . ILE A 1 110 ? -5.164 7.900 12.239 1.00 94.44 110 ILE A C 1
ATOM 822 O O . ILE A 1 110 ? -5.578 8.345 11.170 1.00 94.44 110 ILE A O 1
ATOM 826 N N . GLU A 1 111 ? -4.788 8.720 13.225 1.00 93.56 111 GLU A N 1
ATOM 827 C CA . GLU A 1 111 ? -4.785 10.181 13.059 1.00 93.56 111 GLU A CA 1
ATOM 828 C C . GLU A 1 111 ? -3.845 10.644 11.950 1.00 93.56 111 GLU A C 1
ATOM 830 O O . GLU A 1 111 ? -4.238 11.483 11.140 1.00 93.56 111 GLU A O 1
ATOM 835 N N . THR A 1 112 ? -2.640 10.079 11.894 1.00 91.38 112 THR A N 1
ATOM 836 C CA . THR A 1 112 ? -1.648 10.387 10.857 1.00 91.38 112 THR A CA 1
ATOM 837 C C . THR A 1 112 ? -2.230 10.134 9.471 1.00 91.38 112 THR A C 1
ATOM 839 O O . THR A 1 112 ? -2.174 11.012 8.613 1.00 91.38 112 THR A O 1
ATOM 842 N N . ALA A 1 113 ? -2.881 8.985 9.271 1.00 88.50 113 ALA A N 1
ATOM 843 C CA . ALA A 1 113 ? -3.537 8.663 8.009 1.00 88.50 113 ALA A CA 1
ATOM 844 C C . ALA A 1 113 ? -4.703 9.609 7.672 1.00 88.50 113 ALA A C 1
ATOM 846 O O . ALA A 1 113 ? -4.830 10.073 6.538 1.00 88.50 113 ALA A O 1
ATOM 847 N N . LEU A 1 114 ? -5.566 9.910 8.648 1.00 88.12 114 LEU A N 1
ATOM 848 C CA . LEU A 1 114 ? -6.769 10.721 8.429 1.00 88.12 114 LEU A CA 1
ATOM 849 C C . LEU A 1 114 ? -6.465 12.206 8.194 1.00 88.12 114 LEU A C 1
ATOM 851 O O . LEU A 1 114 ? -7.213 12.877 7.477 1.00 88.12 114 LEU A O 1
ATOM 855 N N . TYR A 1 115 ? -5.401 12.720 8.812 1.00 88.06 115 TYR A N 1
ATOM 856 C CA . TYR A 1 115 ? -5.083 14.148 8.850 1.00 88.06 115 TYR A CA 1
ATOM 857 C C . TYR A 1 115 ? -3.753 14.506 8.180 1.00 88.06 115 TYR A C 1
ATOM 859 O O . TYR A 1 115 ? -3.291 15.636 8.336 1.00 88.06 115 TYR A O 1
ATOM 867 N N . ALA A 1 116 ? -3.160 13.592 7.406 1.00 82.38 116 ALA A N 1
ATOM 868 C CA . ALA A 1 116 ? -1.995 13.895 6.583 1.00 82.38 116 ALA A CA 1
ATOM 869 C C . ALA A 1 116 ? -2.242 15.145 5.714 1.00 82.38 116 ALA A C 1
ATOM 871 O O . ALA A 1 116 ? -3.284 15.280 5.058 1.00 82.38 116 ALA A O 1
ATOM 872 N N . ASP A 1 117 ? -1.276 16.070 5.703 1.00 76.75 117 ASP A N 1
ATOM 873 C CA . ASP A 1 117 ? -1.383 17.304 4.926 1.00 76.75 117 ASP A CA 1
ATOM 874 C C . ASP A 1 117 ? -1.344 16.990 3.429 1.00 76.75 117 ASP A C 1
ATOM 876 O O . ASP A 1 117 ? -0.313 16.609 2.880 1.00 76.75 117 ASP A O 1
ATOM 880 N N . LYS A 1 118 ? -2.472 17.216 2.752 1.00 71.69 118 LYS A N 1
ATOM 881 C CA . LYS A 1 118 ? -2.637 17.006 1.305 1.00 71.69 118 LYS A CA 1
ATOM 882 C C . LYS A 1 118 ? -1.704 17.855 0.440 1.00 71.69 118 LYS A C 1
ATOM 884 O O . LYS A 1 118 ? -1.647 17.630 -0.766 1.00 71.69 118 LYS A O 1
ATOM 889 N N . LYS A 1 119 ? -1.048 18.865 1.016 1.00 70.56 119 LYS A N 1
ATOM 890 C CA . LYS A 1 119 ? -0.083 19.733 0.331 1.00 70.56 119 LYS A CA 1
ATOM 891 C C . LYS A 1 119 ? 1.368 19.311 0.549 1.00 70.56 119 LYS A C 1
ATOM 893 O O . LYS A 1 119 ? 2.242 19.883 -0.097 1.00 70.56 119 LYS A O 1
ATOM 898 N N . ALA A 1 120 ? 1.633 18.368 1.451 1.00 69.25 120 ALA A N 1
ATOM 899 C CA . ALA A 1 120 ? 2.977 17.865 1.677 1.00 69.25 120 ALA A CA 1
ATOM 900 C C . ALA A 1 120 ? 3.416 16.969 0.511 1.00 69.25 120 ALA A C 1
ATOM 902 O O . ALA A 1 120 ? 2.632 16.160 0.014 1.00 69.25 120 ALA A O 1
ATOM 903 N N . ASN A 1 121 ? 4.692 17.071 0.128 1.00 63.69 121 ASN A N 1
ATOM 904 C CA . ASN A 1 121 ? 5.290 16.203 -0.892 1.00 63.69 121 ASN A CA 1
ATOM 905 C C . ASN A 1 121 ? 5.253 14.716 -0.497 1.00 63.69 121 ASN A C 1
ATOM 907 O O . ASN A 1 121 ? 5.267 13.864 -1.377 1.00 63.69 121 ASN A O 1
ATOM 911 N N . ASP A 1 122 ? 5.142 14.419 0.798 1.00 71.69 122 ASP A N 1
ATOM 912 C CA . ASP A 1 122 ? 5.104 13.053 1.330 1.00 71.69 122 ASP A CA 1
ATOM 913 C C . ASP A 1 122 ? 3.682 12.645 1.752 1.00 71.69 122 ASP A C 1
ATOM 915 O O . ASP A 1 122 ? 3.500 11.735 2.555 1.00 71.69 122 ASP A O 1
ATOM 919 N N . TYR A 1 123 ? 2.644 13.335 1.257 1.00 73.56 123 TYR A N 1
ATOM 920 C CA . TYR A 1 123 ? 1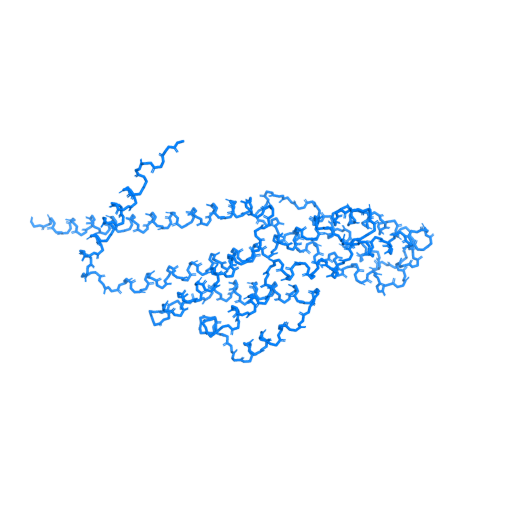.250 13.085 1.642 1.00 73.56 123 TYR A CA 1
ATOM 921 C C . TYR A 1 123 ? 0.857 11.607 1.524 1.00 73.56 123 TYR A C 1
ATOM 923 O O . TYR A 1 123 ? 0.367 11.028 2.491 1.00 73.56 123 TYR A O 1
ATOM 931 N N . LEU A 1 124 ? 1.072 10.999 0.353 1.00 76.06 124 LEU A N 1
ATOM 932 C CA . LEU A 1 124 ? 0.673 9.612 0.096 1.00 76.06 124 LEU A CA 1
ATOM 933 C C . LEU A 1 124 ? 1.490 8.623 0.931 1.00 76.06 124 LEU A C 1
ATOM 935 O O . LEU A 1 124 ? 0.904 7.728 1.531 1.00 76.06 124 LEU A O 1
ATOM 939 N N . VAL A 1 125 ? 2.793 8.868 1.079 1.00 77.31 125 VAL A N 1
ATOM 940 C CA . VAL A 1 125 ? 3.685 8.073 1.937 1.00 77.31 125 VAL A CA 1
ATOM 941 C C . VAL A 1 125 ? 3.223 8.115 3.396 1.00 77.31 125 VAL A C 1
ATOM 943 O O . VAL A 1 125 ? 3.169 7.083 4.063 1.00 77.31 125 VAL A O 1
ATOM 946 N N . ASN A 1 126 ? 2.827 9.287 3.896 1.00 75.69 126 ASN A N 1
ATOM 947 C CA . ASN A 1 126 ? 2.313 9.446 5.258 1.00 75.69 126 ASN A CA 1
ATOM 948 C C . ASN A 1 126 ? 0.963 8.746 5.453 1.00 75.69 126 ASN A C 1
ATOM 950 O O . ASN A 1 126 ? 0.736 8.129 6.495 1.00 75.69 126 ASN A O 1
ATOM 954 N N . VAL A 1 127 ? 0.074 8.815 4.456 1.00 80.12 127 VAL A N 1
ATOM 955 C CA . VAL A 1 127 ? -1.206 8.096 4.489 1.00 80.12 127 VAL A CA 1
ATOM 956 C C . VAL A 1 127 ? -0.971 6.589 4.499 1.00 80.12 127 VAL A C 1
ATOM 958 O O . VAL A 1 127 ? -1.517 5.907 5.364 1.00 80.12 127 VAL A O 1
ATOM 961 N N . TYR A 1 128 ? -0.137 6.084 3.589 1.00 83.00 128 TYR A N 1
ATOM 962 C CA . TYR A 1 128 ? 0.229 4.674 3.514 1.00 83.00 128 TYR A CA 1
ATOM 963 C C . TYR A 1 128 ? 0.843 4.190 4.832 1.00 83.00 128 TYR A C 1
ATOM 965 O O . TYR A 1 128 ? 0.314 3.277 5.460 1.00 83.00 128 TYR A O 1
ATOM 973 N N . THR A 1 129 ? 1.884 4.871 5.318 1.00 83.69 129 THR A N 1
ATOM 974 C CA . THR A 1 129 ? 2.585 4.515 6.562 1.00 83.69 129 THR A CA 1
ATOM 975 C C . THR A 1 129 ? 1.641 4.516 7.763 1.00 83.69 129 THR A C 1
ATOM 977 O O . THR A 1 129 ? 1.652 3.576 8.562 1.00 83.69 129 THR A O 1
ATOM 980 N N . GLY A 1 130 ? 0.797 5.546 7.888 1.00 86.88 130 GLY A N 1
ATOM 981 C CA . GLY A 1 130 ? -0.187 5.650 8.964 1.00 86.88 130 GLY A CA 1
ATOM 982 C C . GLY A 1 130 ? -1.220 4.523 8.922 1.00 86.88 130 GLY A C 1
ATOM 983 O O . GLY A 1 130 ? -1.499 3.910 9.948 1.00 86.88 130 GLY A O 1
ATOM 984 N N . LEU A 1 131 ? -1.744 4.197 7.739 1.00 89.19 131 LEU A N 1
ATOM 985 C CA . LEU A 1 131 ? -2.699 3.104 7.561 1.00 89.19 131 LEU A CA 1
ATOM 986 C C . LEU A 1 131 ? -2.065 1.741 7.836 1.00 89.19 131 LEU A C 1
ATOM 988 O O . LEU A 1 131 ? -2.618 0.976 8.616 1.00 89.19 131 LEU A O 1
ATOM 992 N N . SER A 1 132 ? -0.901 1.442 7.261 1.00 86.31 132 SER A N 1
ATOM 993 C CA . SER A 1 132 ? -0.225 0.154 7.458 1.00 86.31 132 SER A CA 1
ATOM 994 C C . SER A 1 132 ? 0.177 -0.062 8.919 1.00 86.31 132 SER A C 1
ATOM 996 O O . SER A 1 132 ? 0.042 -1.166 9.442 1.00 86.31 132 SER A O 1
ATOM 998 N N . THR A 1 133 ? 0.599 1.000 9.614 1.00 88.75 133 THR A N 1
ATOM 999 C CA . THR A 1 133 ? 0.859 0.951 11.063 1.00 88.75 133 THR A CA 1
ATOM 1000 C C . THR A 1 133 ? -0.433 0.732 11.851 1.00 88.75 133 THR A C 1
ATOM 1002 O O . THR A 1 133 ? -0.467 -0.097 12.757 1.00 88.75 133 THR A O 1
ATOM 1005 N N . ALA A 1 134 ? -1.513 1.432 11.490 1.00 91.75 134 ALA A N 1
ATOM 1006 C CA . ALA A 1 134 ? -2.807 1.264 12.139 1.00 91.75 134 ALA A CA 1
ATOM 1007 C C . ALA A 1 134 ? -3.355 -0.160 11.978 1.00 91.75 134 ALA A C 1
ATOM 1009 O O . ALA A 1 134 ? -3.844 -0.716 12.952 1.00 91.75 134 ALA A O 1
ATOM 1010 N N . MET A 1 135 ? -3.260 -0.763 10.789 1.00 90.38 135 MET A N 1
ATOM 1011 C CA . MET A 1 135 ? -3.779 -2.116 10.543 1.00 90.38 135 MET A CA 1
ATOM 1012 C C . MET A 1 135 ? -3.033 -3.165 11.370 1.00 90.38 135 MET A C 1
ATOM 1014 O O . MET A 1 135 ? -3.674 -3.948 12.064 1.00 90.38 135 MET A O 1
ATOM 1018 N N . LYS A 1 136 ? -1.695 -3.097 11.415 1.00 88.50 136 LYS A N 1
ATOM 1019 C CA . LYS A 1 136 ? -0.882 -3.960 12.292 1.00 88.50 136 LYS A CA 1
ATOM 1020 C C . LYS A 1 136 ? -1.259 -3.793 13.765 1.00 88.50 136 LYS A C 1
ATOM 1022 O O . LYS A 1 136 ? -1.446 -4.775 14.475 1.00 88.50 136 LYS A O 1
ATOM 1027 N N . GLY A 1 137 ? -1.436 -2.548 14.208 1.00 90.75 137 GLY A N 1
ATOM 1028 C CA . GLY A 1 137 ? -1.886 -2.255 15.567 1.00 90.75 137 GLY A CA 1
ATOM 1029 C C . GLY A 1 137 ? -3.277 -2.819 15.876 1.00 90.75 137 GLY A C 1
ATOM 1030 O O . GLY A 1 137 ? -3.498 -3.354 16.960 1.00 90.75 137 GLY A O 1
ATOM 1031 N N . LEU A 1 138 ? -4.215 -2.761 14.924 1.00 92.38 138 LEU A N 1
ATOM 1032 C CA . LEU A 1 138 ? -5.543 -3.363 15.072 1.00 92.38 138 LEU A CA 1
ATOM 1033 C C . LEU A 1 138 ? -5.480 -4.894 15.159 1.00 92.38 138 LEU A C 1
ATOM 1035 O O . LEU A 1 138 ? -6.195 -5.463 15.983 1.00 92.38 138 LEU A O 1
ATOM 1039 N N . ASP A 1 139 ? -4.617 -5.554 14.384 1.00 90.31 139 ASP A N 1
ATOM 1040 C CA . ASP A 1 139 ? -4.404 -7.004 14.480 1.00 90.31 139 ASP A CA 1
ATOM 1041 C C . ASP A 1 139 ? -3.861 -7.406 15.858 1.00 90.31 139 ASP A C 1
ATOM 1043 O O . ASP A 1 139 ? -4.373 -8.331 16.493 1.00 90.31 139 ASP A O 1
ATOM 1047 N N . GLU A 1 140 ? -2.878 -6.665 16.375 1.00 93.19 140 GLU A N 1
ATOM 1048 C CA . GLU A 1 140 ? -2.329 -6.891 17.717 1.00 93.19 140 GLU A CA 1
ATOM 1049 C C . GLU A 1 140 ? -3.365 -6.634 18.824 1.00 93.19 140 GLU A C 1
ATOM 1051 O O . GLU A 1 140 ? -3.432 -7.378 19.807 1.00 93.19 140 GLU A O 1
ATOM 1056 N N . ILE A 1 141 ? -4.218 -5.618 18.660 1.00 93.56 141 ILE A N 1
ATOM 1057 C CA . ILE A 1 141 ? -5.329 -5.343 19.581 1.00 93.56 141 ILE A CA 1
ATOM 1058 C C . ILE A 1 141 ? -6.340 -6.493 19.569 1.00 93.56 141 ILE A C 1
ATOM 1060 O O . ILE A 1 141 ? -6.745 -6.955 20.638 1.00 93.56 141 ILE A O 1
ATOM 1064 N N . ASN A 1 142 ? -6.715 -6.983 18.384 1.00 91.81 142 ASN A N 1
ATOM 1065 C CA . ASN A 1 142 ? -7.614 -8.127 18.222 1.00 91.81 142 ASN A CA 1
ATOM 1066 C C . ASN A 1 142 ? -7.031 -9.408 18.836 1.00 91.81 142 ASN A C 1
ATOM 1068 O O . ASN A 1 142 ? -7.771 -10.247 19.350 1.00 91.81 142 ASN A O 1
ATOM 1072 N N . ALA A 1 143 ? -5.704 -9.541 18.837 1.00 92.00 143 ALA A N 1
ATOM 1073 C CA . ALA A 1 143 ? -4.999 -10.644 19.474 1.00 92.00 143 ALA A CA 1
ATOM 1074 C C . ALA A 1 143 ? -4.827 -10.484 20.999 1.00 92.00 143 ALA A C 1
ATOM 1076 O O . ALA A 1 143 ? -4.386 -11.434 21.646 1.00 92.00 143 ALA A O 1
ATOM 1077 N N . SER A 1 144 ? -5.166 -9.331 21.597 1.00 93.69 144 SER A N 1
ATOM 1078 C CA . SER A 1 144 ? -4.989 -9.061 23.033 1.00 93.69 144 SER A CA 1
ATOM 1079 C C . SER A 1 144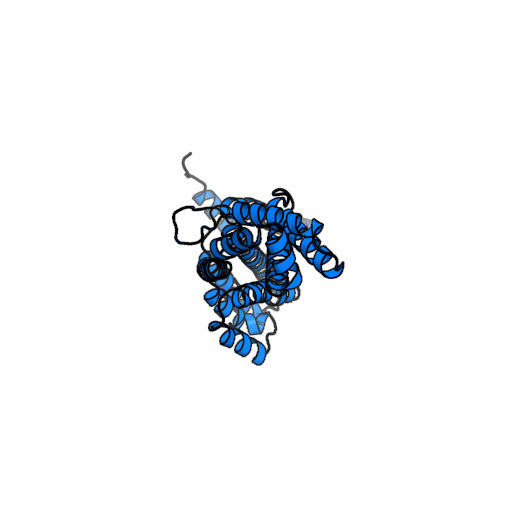 ? -6.288 -9.261 23.830 1.00 93.69 144 SER A C 1
ATOM 1081 O O . SER A 1 144 ? -7.147 -8.371 23.864 1.00 93.69 144 SER A O 1
ATOM 1083 N N . PRO A 1 145 ? -6.435 -10.367 24.598 1.00 93.12 145 PRO A N 1
ATOM 1084 C CA . PRO A 1 145 ? -7.642 -10.608 25.391 1.00 93.12 145 PRO A CA 1
ATOM 1085 C C . PRO A 1 145 ? -7.892 -9.510 26.427 1.00 93.12 145 PRO A C 1
ATOM 1087 O O . PRO A 1 145 ? -9.034 -9.180 26.725 1.00 93.12 145 PRO A O 1
ATOM 1090 N N . LYS A 1 146 ? -6.824 -8.898 26.953 1.00 94.38 146 LYS A N 1
ATOM 1091 C CA . LYS A 1 146 ? -6.908 -7.847 27.976 1.00 94.38 146 LYS A CA 1
ATOM 1092 C C . LYS A 1 146 ? -7.531 -6.565 27.440 1.00 94.38 146 LYS A C 1
ATOM 1094 O O . LYS A 1 146 ? -8.293 -5.921 28.162 1.00 94.38 146 LYS A O 1
ATOM 1099 N N . ILE A 1 147 ? -7.213 -6.192 26.200 1.00 94.00 147 ILE A N 1
ATOM 1100 C CA . ILE A 1 147 ? -7.806 -5.018 25.553 1.00 94.00 147 ILE A CA 1
ATOM 1101 C C . ILE A 1 147 ? -9.276 -5.289 25.236 1.00 94.00 147 ILE A C 1
ATOM 1103 O O . ILE A 1 147 ? -10.131 -4.466 25.569 1.00 94.00 147 ILE A O 1
ATOM 1107 N N . LEU A 1 148 ? -9.591 -6.472 24.703 1.00 94.50 148 LEU A N 1
ATOM 1108 C CA . LEU A 1 148 ? -10.974 -6.864 24.429 1.00 94.50 148 LEU A CA 1
ATOM 1109 C C . LEU A 1 148 ? -11.823 -6.930 25.711 1.00 94.50 148 LEU A C 1
ATOM 1111 O O . LEU A 1 148 ? -12.946 -6.433 25.726 1.00 94.50 148 LEU A O 1
ATOM 1115 N N . GLU A 1 149 ? -11.287 -7.453 26.816 1.00 94.50 149 GLU A N 1
ATOM 1116 C CA . GLU A 1 149 ? -11.941 -7.409 28.132 1.00 94.50 149 GLU A CA 1
ATOM 1117 C C . GLU A 1 149 ? -12.117 -5.980 28.668 1.00 94.50 149 GLU A C 1
ATOM 1119 O O . GLU A 1 149 ? -13.082 -5.691 29.376 1.00 94.50 149 GLU A O 1
ATOM 1124 N N . ALA A 1 150 ? -11.168 -5.079 28.401 1.00 94.94 150 ALA A N 1
ATOM 1125 C CA . ALA A 1 150 ? -11.273 -3.684 28.820 1.00 94.94 150 ALA A CA 1
ATOM 1126 C C . ALA A 1 150 ? -12.401 -2.958 28.074 1.00 94.94 150 ALA A C 1
ATOM 1128 O O . ALA A 1 150 ? -13.129 -2.190 28.704 1.00 94.94 150 ALA A O 1
ATOM 1129 N N . LEU A 1 151 ? -12.566 -3.241 26.777 1.00 94.69 151 LEU A N 1
ATOM 1130 C CA . LEU A 1 151 ? -13.693 -2.777 25.963 1.00 94.69 151 LEU A CA 1
ATOM 1131 C C . LEU A 1 151 ? -15.026 -3.379 26.429 1.00 94.69 151 LEU A C 1
ATOM 1133 O O . LEU A 1 151 ? -16.040 -2.683 26.442 1.00 94.69 151 LEU A O 1
ATOM 1137 N N . ASP A 1 152 ? -15.028 -4.647 26.839 1.00 94.94 152 ASP A N 1
ATOM 1138 C CA . ASP A 1 152 ? -16.218 -5.338 27.348 1.00 94.94 152 ASP A CA 1
ATOM 1139 C C . ASP A 1 152 ? -16.712 -4.718 28.665 1.00 94.94 152 ASP A C 1
ATOM 1141 O O . ASP A 1 152 ? -17.887 -4.412 28.820 1.00 94.94 152 ASP A O 1
ATOM 1145 N N . LYS A 1 153 ? -15.789 -4.379 29.576 1.00 95.06 153 LYS A N 1
ATOM 1146 C CA . LYS A 1 153 ? -16.085 -3.713 30.865 1.00 95.06 153 LYS A CA 1
ATOM 1147 C C . LYS A 1 153 ? -16.662 -2.296 30.746 1.00 95.06 153 LYS A C 1
ATOM 1149 O O . LYS A 1 153 ? -16.970 -1.687 31.775 1.00 95.06 153 LYS A O 1
ATOM 1154 N N . ILE A 1 154 ? -16.718 -1.738 29.540 1.00 93.81 154 ILE A N 1
ATOM 1155 C CA . ILE A 1 154 ? -17.351 -0.447 29.232 1.00 93.81 154 ILE A CA 1
ATOM 1156 C C . ILE A 1 154 ? -18.431 -0.588 28.153 1.00 93.81 154 ILE A C 1
ATOM 1158 O O . ILE A 1 154 ? -18.777 0.404 27.516 1.00 93.81 154 ILE A O 1
ATOM 1162 N N . ASP A 1 155 ? -18.922 -1.810 27.931 1.00 93.56 155 ASP A N 1
ATOM 1163 C CA . ASP A 1 155 ? -20.003 -2.134 26.998 1.00 93.56 155 ASP A CA 1
ATOM 1164 C C . ASP A 1 155 ? -19.730 -1.695 25.542 1.00 93.56 155 ASP A C 1
ATOM 1166 O O . ASP A 1 155 ? -20.652 -1.400 24.783 1.00 93.56 155 ASP A O 1
ATOM 1170 N N . ASN A 1 156 ? -18.456 -1.639 25.126 1.00 93.69 156 ASN A N 1
ATOM 1171 C CA . ASN A 1 156 ? -18.048 -1.123 23.809 1.00 93.69 156 ASN A CA 1
ATOM 1172 C C . ASN A 1 156 ? -17.392 -2.187 22.909 1.00 93.69 156 ASN A C 1
ATOM 1174 O O . ASN A 1 156 ? -17.064 -1.907 21.756 1.00 93.69 156 ASN A O 1
ATOM 1178 N N . LYS A 1 157 ? -17.216 -3.420 23.407 1.00 93.88 157 LYS A N 1
ATOM 1179 C CA . LYS A 1 157 ? -16.612 -4.530 22.651 1.00 93.88 157 LYS A CA 1
ATOM 1180 C C . LYS A 1 157 ? -17.412 -4.889 21.394 1.00 93.88 157 LYS A C 1
ATOM 1182 O O . LYS A 1 157 ? -16.841 -4.913 20.312 1.00 93.88 157 LYS A O 1
ATOM 1187 N N . ALA A 1 158 ? -18.726 -5.081 21.513 1.00 93.12 158 ALA A N 1
ATOM 1188 C CA . ALA A 1 158 ? -19.574 -5.429 20.367 1.00 93.12 158 ALA A CA 1
ATOM 1189 C C . ALA A 1 158 ? -19.559 -4.345 19.272 1.00 93.12 158 ALA A C 1
ATOM 1191 O O . ALA A 1 158 ? -19.565 -4.648 18.083 1.00 93.12 158 ALA A O 1
ATOM 1192 N N . ASN A 1 159 ? -19.495 -3.071 19.670 1.00 92.31 159 ASN A N 1
ATOM 1193 C CA . ASN A 1 159 ? -19.365 -1.953 18.740 1.00 92.31 159 ASN A CA 1
ATOM 1194 C C . ASN A 1 159 ? -17.995 -1.955 18.039 1.00 92.31 159 ASN A C 1
ATOM 1196 O O . ASN A 1 159 ? -17.926 -1.753 16.832 1.00 92.31 159 ASN A O 1
ATOM 1200 N N . TYR A 1 160 ? -16.908 -2.228 18.767 1.00 93.94 160 TYR A N 1
ATOM 1201 C CA . TYR A 1 160 ? -15.581 -2.394 18.169 1.00 93.94 160 TYR A CA 1
ATOM 1202 C C . TYR A 1 160 ? -15.549 -3.530 17.135 1.00 93.94 160 TYR A C 1
ATOM 1204 O O . TYR A 1 160 ? -15.114 -3.315 16.007 1.00 93.94 160 TYR A O 1
ATOM 1212 N N . GLU A 1 161 ? -16.061 -4.710 17.489 1.00 93.00 161 GLU A N 1
ATOM 1213 C CA . GLU A 1 161 ? -16.102 -5.877 16.597 1.00 93.00 161 GLU A CA 1
ATOM 1214 C C . GLU A 1 161 ? -16.957 -5.608 15.349 1.00 93.00 161 GLU A C 1
ATOM 1216 O O . GLU A 1 161 ? -16.550 -5.947 14.238 1.00 93.00 161 GLU A O 1
ATOM 1221 N N . ALA A 1 162 ? -18.093 -4.917 15.503 1.00 90.81 162 ALA A N 1
ATOM 1222 C CA . ALA A 1 162 ? -18.919 -4.487 14.377 1.00 90.81 162 ALA A CA 1
ATOM 1223 C C . ALA A 1 162 ? -18.179 -3.507 13.450 1.00 90.81 162 ALA A C 1
ATOM 1225 O O . ALA A 1 162 ? -18.301 -3.609 12.232 1.00 90.81 162 ALA A O 1
ATOM 1226 N N . LEU A 1 163 ? -17.388 -2.579 14.002 1.00 91.56 163 LEU A N 1
ATOM 1227 C CA . LEU A 1 163 ? -16.578 -1.653 13.207 1.00 91.56 163 LEU A CA 1
ATOM 1228 C C . LEU A 1 163 ? -15.465 -2.376 12.441 1.00 91.56 163 LEU A C 1
ATOM 1230 O O . LEU A 1 163 ? -15.248 -2.054 11.275 1.00 91.56 163 LEU A O 1
ATOM 1234 N N . ILE A 1 164 ? -14.782 -3.340 13.068 1.00 90.69 164 ILE A N 1
ATOM 1235 C CA . ILE A 1 164 ? -13.757 -4.165 12.409 1.00 90.69 164 ILE A CA 1
ATOM 1236 C C . ILE A 1 164 ? -14.380 -4.976 11.269 1.00 90.69 164 ILE A C 1
ATOM 1238 O O . ILE A 1 164 ? -13.877 -4.928 10.147 1.00 90.69 164 ILE A O 1
ATOM 1242 N N . GLY A 1 165 ? -15.511 -5.642 11.527 1.00 88.50 165 GLY A N 1
ATOM 1243 C CA . GLY A 1 165 ? -16.248 -6.380 10.501 1.00 88.50 165 GLY A CA 1
ATOM 1244 C C . GLY A 1 165 ? -16.697 -5.484 9.344 1.00 88.50 165 GLY A C 1
ATOM 1245 O O . GLY A 1 165 ? -16.470 -5.819 8.189 1.00 88.50 165 GLY A O 1
ATOM 1246 N N . ALA A 1 166 ? -17.250 -4.304 9.642 1.00 87.19 166 ALA A N 1
ATOM 1247 C CA . ALA A 1 166 ? -17.694 -3.346 8.626 1.00 87.19 166 ALA A CA 1
ATOM 1248 C C . ALA A 1 166 ? -16.541 -2.695 7.843 1.00 87.19 166 ALA A C 1
ATOM 1250 O O . ALA A 1 166 ? -16.745 -2.195 6.733 1.00 87.19 166 ALA A O 1
ATOM 1251 N N . TYR A 1 167 ? -15.338 -2.636 8.418 1.00 87.56 167 TYR A N 1
ATOM 1252 C CA . TYR A 1 167 ? -14.173 -2.132 7.702 1.00 87.56 167 TYR A CA 1
ATOM 1253 C C . TYR A 1 167 ? -13.713 -3.110 6.634 1.00 87.56 167 TYR A C 1
ATOM 1255 O O . TYR A 1 167 ? -13.362 -2.643 5.556 1.00 87.56 167 TYR A O 1
ATOM 1263 N N . ASP A 1 168 ? -13.769 -4.414 6.906 1.00 87.31 168 ASP A N 1
ATOM 1264 C CA . ASP A 1 168 ? -13.407 -5.486 5.975 1.00 87.31 168 ASP A CA 1
ATOM 1265 C C . ASP A 1 168 ? -12.069 -5.222 5.260 1.00 87.31 168 ASP A C 1
ATOM 1267 O O . ASP A 1 168 ? -11.990 -4.922 4.063 1.00 87.31 168 ASP A O 1
ATOM 1271 N N . TYR A 1 169 ? -10.988 -5.272 6.044 1.00 87.50 169 TYR A N 1
ATOM 1272 C CA . TYR A 1 169 ? -9.635 -4.995 5.560 1.00 87.50 169 TYR A CA 1
ATOM 1273 C C . TYR A 1 169 ? -9.237 -5.907 4.391 1.00 87.50 169 TYR A C 1
ATOM 1275 O O . TYR A 1 169 ? -8.665 -5.433 3.410 1.00 87.50 169 TYR A O 1
ATOM 1283 N N . ASN A 1 170 ? -9.607 -7.189 4.447 1.00 86.75 170 ASN A N 1
ATOM 1284 C CA . ASN A 1 170 ? -9.278 -8.146 3.394 1.00 86.75 170 ASN A CA 1
ATOM 1285 C C . ASN A 1 170 ? -9.977 -7.805 2.076 1.00 86.75 170 ASN A C 1
ATOM 1287 O O . ASN A 1 170 ? -9.303 -7.758 1.049 1.00 86.75 170 ASN A O 1
ATOM 1291 N N . ALA A 1 171 ? -11.277 -7.485 2.080 1.00 86.88 171 ALA A N 1
ATOM 1292 C CA . ALA A 1 171 ? -11.958 -7.081 0.848 1.00 86.88 171 ALA A CA 1
ATOM 1293 C C . ALA A 1 171 ? -11.355 -5.805 0.237 1.00 86.88 171 ALA A C 1
ATOM 1295 O O . ALA A 1 171 ? -11.249 -5.686 -0.986 1.00 86.88 171 ALA A O 1
ATOM 1296 N N . ARG A 1 172 ? -10.909 -4.853 1.069 1.00 88.31 172 ARG A N 1
ATOM 1297 C CA . ARG A 1 172 ? -10.194 -3.657 0.590 1.00 88.31 172 ARG A CA 1
ATOM 1298 C C . ARG A 1 172 ? -8.850 -4.010 -0.036 1.00 88.31 172 ARG A C 1
ATOM 1300 O O . ARG A 1 172 ? -8.543 -3.484 -1.103 1.00 88.31 172 ARG A O 1
ATOM 1307 N N . CYS A 1 173 ? -8.075 -4.896 0.588 1.00 89.00 173 CYS A N 1
ATOM 1308 C CA . CYS A 1 173 ? -6.822 -5.389 0.020 1.00 89.00 173 CYS A CA 1
ATOM 1309 C C . CYS A 1 173 ? -7.051 -6.063 -1.335 1.00 89.00 173 CYS A C 1
ATOM 1311 O O . CYS A 1 173 ? -6.381 -5.711 -2.300 1.00 89.00 173 CYS A O 1
ATOM 1313 N N . GLU A 1 174 ? -8.053 -6.934 -1.458 1.00 90.12 174 GLU A N 1
ATOM 1314 C CA . GLU A 1 174 ? -8.388 -7.570 -2.739 1.00 90.12 174 GLU A CA 1
ATOM 1315 C C . GLU A 1 174 ? -8.749 -6.536 -3.823 1.00 90.12 174 GLU A C 1
ATOM 1317 O O . GLU A 1 174 ? -8.266 -6.612 -4.956 1.00 90.12 174 GLU A O 1
ATOM 1322 N N . ASN A 1 175 ? -9.509 -5.491 -3.474 1.00 87.31 175 ASN A N 1
ATOM 1323 C CA . ASN A 1 175 ? -9.808 -4.399 -4.407 1.00 87.31 175 ASN A CA 1
ATOM 1324 C C . ASN A 1 175 ? -8.551 -3.631 -4.847 1.00 87.31 175 ASN A C 1
ATOM 1326 O O . ASN A 1 175 ? -8.458 -3.226 -6.010 1.00 87.31 175 ASN A O 1
ATOM 1330 N N . ILE A 1 176 ? -7.578 -3.438 -3.951 1.00 89.44 176 ILE A N 1
ATOM 1331 C CA . ILE A 1 176 ? -6.291 -2.810 -4.282 1.00 89.44 176 ILE A CA 1
ATOM 1332 C C . ILE A 1 176 ? -5.540 -3.663 -5.298 1.00 89.44 176 ILE A C 1
ATOM 1334 O O . ILE A 1 176 ? -5.125 -3.129 -6.324 1.00 89.44 176 ILE A O 1
ATOM 1338 N N . LEU A 1 177 ? -5.416 -4.973 -5.064 1.00 90.44 177 LEU A N 1
ATOM 1339 C CA . LEU A 1 177 ? -4.688 -5.884 -5.958 1.00 90.44 177 LEU A CA 1
ATOM 1340 C C . LEU A 1 177 ? -5.265 -5.883 -7.375 1.00 90.44 177 LEU A C 1
ATOM 1342 O O . LEU A 1 177 ? -4.514 -5.882 -8.355 1.00 90.44 177 LEU A O 1
ATOM 1346 N N . VAL A 1 178 ? -6.596 -5.826 -7.485 1.00 88.56 178 VAL A N 1
ATOM 1347 C CA . VAL A 1 178 ? -7.295 -5.715 -8.769 1.00 88.56 178 VAL A CA 1
ATOM 1348 C C . VAL A 1 178 ? -7.027 -4.358 -9.422 1.00 88.56 178 VAL A C 1
ATOM 1350 O O . VAL A 1 178 ? -6.612 -4.300 -10.579 1.00 88.56 178 VAL A O 1
ATOM 1353 N N . ARG A 1 179 ? -7.238 -3.249 -8.702 1.00 85.31 179 ARG A N 1
ATOM 1354 C CA . ARG A 1 179 ? -7.110 -1.891 -9.264 1.00 85.31 179 ARG A CA 1
ATOM 1355 C C . ARG A 1 179 ? -5.679 -1.519 -9.635 1.00 85.31 179 ARG A C 1
ATOM 1357 O O . ARG A 1 179 ? -5.480 -0.780 -10.603 1.00 85.31 179 ARG A O 1
ATOM 1364 N N . ALA A 1 180 ? -4.718 -1.991 -8.849 1.00 87.06 180 ALA A N 1
ATOM 1365 C CA . ALA A 1 180 ? -3.298 -1.745 -9.034 1.00 87.06 180 ALA A CA 1
ATOM 1366 C C . ALA A 1 180 ? -2.637 -2.758 -9.982 1.00 87.06 180 ALA A C 1
ATOM 1368 O O . ALA A 1 180 ? -1.448 -2.644 -10.244 1.00 87.06 180 ALA A O 1
ATOM 1369 N N . ASN A 1 181 ? -3.397 -3.719 -10.524 1.00 88.12 181 ASN A N 1
ATOM 1370 C CA . ASN A 1 181 ? -2.898 -4.758 -11.423 1.00 88.12 181 ASN A CA 1
ATOM 1371 C C . ASN A 1 181 ? -1.662 -5.486 -10.858 1.00 88.12 181 ASN A C 1
ATOM 1373 O O . ASN A 1 181 ? -0.606 -5.544 -11.490 1.00 88.12 181 ASN A O 1
ATOM 1377 N N . TYR A 1 182 ? -1.795 -6.057 -9.657 1.00 92.50 182 TYR A N 1
ATOM 1378 C CA . TYR A 1 182 ? -0.692 -6.738 -8.967 1.00 92.50 182 TYR A CA 1
ATOM 1379 C C . TYR A 1 182 ? -0.001 -7.805 -9.834 1.00 92.50 182 TYR A C 1
ATOM 1381 O O . TYR A 1 182 ? 1.225 -7.881 -9.874 1.00 92.50 182 TYR A O 1
ATOM 1389 N N . LYS A 1 183 ? -0.775 -8.585 -10.600 1.00 91.50 183 LYS A N 1
ATOM 1390 C CA . LYS A 1 183 ? -0.221 -9.590 -11.520 1.00 91.50 183 LYS A CA 1
ATOM 1391 C C . LYS A 1 183 ? 0.637 -8.956 -12.617 1.00 91.50 183 LYS A C 1
ATOM 1393 O O . LYS A 1 183 ? 1.737 -9.434 -12.864 1.00 91.50 183 LYS A O 1
ATOM 1398 N N . GLY A 1 184 ? 0.192 -7.843 -13.201 1.00 90.94 184 GLY A N 1
ATOM 1399 C CA . GLY A 1 184 ? 1.000 -7.082 -14.154 1.00 90.94 184 GLY A CA 1
ATOM 1400 C C . GLY A 1 184 ? 2.286 -6.520 -13.536 1.00 90.94 184 GLY A C 1
ATOM 1401 O O . GLY A 1 184 ? 3.326 -6.527 -14.189 1.00 90.94 184 GLY A O 1
ATOM 1402 N N . LEU A 1 185 ? 2.259 -6.092 -12.267 1.00 92.56 185 LEU A N 1
ATOM 1403 C CA . LEU A 1 185 ? 3.470 -5.660 -11.558 1.00 92.56 185 LEU A CA 1
ATOM 1404 C C . LEU A 1 185 ? 4.480 -6.810 -11.409 1.00 92.56 185 LEU A C 1
ATOM 1406 O O . LEU A 1 185 ? 5.672 -6.614 -11.653 1.00 92.56 185 LEU A O 1
ATOM 1410 N N . LEU A 1 186 ? 4.010 -8.008 -11.045 1.00 91.19 186 LEU A N 1
ATOM 1411 C CA . LEU A 1 186 ? 4.849 -9.208 -10.961 1.00 91.19 186 LEU A CA 1
ATOM 1412 C C . LEU A 1 186 ? 5.442 -9.586 -12.322 1.00 91.19 186 LEU A C 1
ATOM 1414 O O . LEU A 1 186 ? 6.631 -9.886 -12.400 1.00 91.19 186 LEU A O 1
ATOM 1418 N N . GLU A 1 187 ? 4.647 -9.529 -13.393 1.00 92.88 187 GLU A N 1
ATOM 1419 C CA . GLU A 1 187 ? 5.106 -9.804 -14.762 1.00 92.88 187 GLU A CA 1
ATOM 1420 C C . GLU A 1 187 ? 6.226 -8.851 -15.196 1.00 92.88 187 GLU A C 1
ATOM 1422 O O . GLU A 1 187 ? 7.223 -9.284 -15.777 1.00 92.88 187 GLU A O 1
ATOM 1427 N N . VAL A 1 188 ? 6.100 -7.561 -14.874 1.00 90.50 188 VAL A N 1
ATOM 1428 C CA . VAL A 1 188 ? 7.148 -6.565 -15.126 1.00 90.50 188 VAL A CA 1
ATOM 1429 C C . VAL A 1 188 ? 8.399 -6.875 -14.306 1.00 90.50 188 VAL A C 1
ATOM 1431 O O . VAL A 1 188 ? 9.495 -6.947 -14.865 1.00 90.50 188 VAL A O 1
ATOM 1434 N N . ALA A 1 189 ? 8.251 -7.070 -12.994 1.00 86.81 189 ALA A N 1
ATOM 1435 C CA . ALA A 1 189 ? 9.379 -7.258 -12.084 1.00 86.81 189 ALA A CA 1
ATOM 1436 C C . ALA A 1 189 ? 10.146 -8.566 -12.340 1.00 86.81 189 ALA A C 1
ATOM 1438 O O . ALA A 1 189 ? 11.358 -8.613 -12.139 1.00 86.81 189 ALA A O 1
ATOM 1439 N N . ALA A 1 190 ? 9.458 -9.613 -12.800 1.00 89.12 190 ALA A N 1
ATOM 1440 C CA . ALA A 1 190 ? 10.040 -10.915 -13.112 1.00 89.12 190 ALA A CA 1
ATOM 1441 C C . ALA A 1 190 ? 10.450 -11.081 -14.588 1.00 89.12 190 ALA A C 1
ATOM 1443 O O . ALA A 1 190 ? 10.774 -12.198 -15.001 1.00 89.12 190 ALA A O 1
ATOM 1444 N N . SER A 1 191 ? 10.397 -10.010 -15.385 1.00 91.31 191 SER A N 1
ATOM 1445 C CA . SER A 1 191 ? 10.772 -10.043 -16.800 1.00 91.31 191 SER A CA 1
ATOM 1446 C C . SER A 1 191 ? 12.284 -10.175 -17.008 1.00 91.31 191 SER A C 1
ATOM 1448 O O . SER A 1 191 ? 13.078 -9.718 -16.182 1.00 91.31 191 SER A O 1
ATOM 1450 N N . ASP A 1 192 ? 12.685 -10.764 -18.137 1.00 91.12 192 ASP A N 1
ATOM 1451 C CA . ASP A 1 192 ? 14.099 -10.925 -18.501 1.00 91.12 192 ASP A CA 1
ATOM 1452 C C . ASP A 1 192 ? 14.808 -9.562 -18.603 1.00 91.12 192 ASP A C 1
ATOM 1454 O O . ASP A 1 192 ? 15.946 -9.402 -18.165 1.00 91.12 192 ASP A O 1
ATOM 1458 N N . GLU A 1 193 ? 14.104 -8.544 -19.097 1.00 89.19 193 GLU A N 1
ATOM 1459 C CA . GLU A 1 193 ? 14.608 -7.180 -19.222 1.00 89.19 193 GLU A CA 1
ATOM 1460 C C . GLU A 1 193 ? 14.819 -6.530 -17.851 1.00 89.19 193 GLU A C 1
ATOM 1462 O O . GLU A 1 193 ? 15.838 -5.877 -17.626 1.00 89.19 193 GLU A O 1
ATOM 1467 N N . ALA A 1 194 ? 13.896 -6.738 -16.903 1.00 85.50 194 ALA A N 1
ATOM 1468 C CA . ALA A 1 194 ? 14.087 -6.293 -15.523 1.00 85.50 194 ALA A CA 1
ATOM 1469 C C . ALA A 1 194 ? 15.269 -7.015 -14.868 1.00 85.50 194 ALA A C 1
ATOM 1471 O O . ALA A 1 194 ? 16.027 -6.407 -14.114 1.00 85.50 194 ALA A O 1
ATOM 1472 N N . ALA A 1 195 ? 15.465 -8.295 -15.169 1.00 86.19 195 ALA A N 1
ATOM 1473 C CA . ALA A 1 195 ? 16.576 -9.049 -14.624 1.00 86.19 195 ALA A CA 1
ATOM 1474 C C . ALA A 1 195 ? 17.942 -8.567 -15.103 1.00 86.19 195 ALA A C 1
ATOM 1476 O O . ALA A 1 195 ? 18.853 -8.421 -14.285 1.00 86.19 195 ALA A O 1
ATOM 1477 N N . GLU A 1 196 ? 18.063 -8.308 -16.402 1.00 85.81 196 GLU A N 1
ATOM 1478 C CA . GLU A 1 196 ? 19.286 -7.816 -17.028 1.00 85.81 196 GLU A CA 1
ATOM 1479 C C . GLU A 1 196 ? 19.604 -6.387 -16.557 1.00 85.81 196 GLU A C 1
ATOM 1481 O O . GLU A 1 196 ? 20.715 -6.121 -16.100 1.00 85.81 196 GLU A O 1
ATOM 1486 N N . VAL A 1 197 ? 18.607 -5.493 -16.534 1.00 77.81 197 VAL A N 1
ATOM 1487 C CA . VAL A 1 197 ? 18.798 -4.084 -16.149 1.00 77.81 197 VAL A CA 1
ATOM 1488 C C . VAL A 1 197 ? 18.989 -3.900 -14.638 1.00 77.81 197 VAL A C 1
ATOM 1490 O O . VAL A 1 197 ? 19.817 -3.097 -14.212 1.00 77.81 197 VAL A O 1
ATOM 1493 N N . LEU A 1 198 ? 18.236 -4.623 -13.803 1.00 81.31 198 LEU A N 1
ATOM 1494 C CA . LEU A 1 198 ? 18.240 -4.455 -12.338 1.00 81.31 198 LEU A CA 1
ATOM 1495 C C . LEU A 1 198 ? 19.143 -5.461 -11.617 1.00 81.31 198 LEU A C 1
ATOM 1497 O O . LEU A 1 198 ? 19.129 -5.532 -10.380 1.00 81.31 198 LEU A O 1
ATOM 1501 N N . CYS A 1 199 ? 19.912 -6.244 -12.379 1.00 80.25 199 CYS A N 1
ATOM 1502 C CA . CYS A 1 199 ? 20.798 -7.290 -11.875 1.00 80.25 199 CYS A CA 1
ATOM 1503 C C . CYS A 1 199 ? 20.066 -8.279 -10.945 1.00 80.25 199 CYS A C 1
ATOM 1505 O O . CYS A 1 199 ? 20.546 -8.598 -9.849 1.00 80.25 199 CYS A O 1
ATOM 1507 N N . LEU A 1 200 ? 18.875 -8.741 -11.345 1.00 80.12 200 LEU A N 1
ATOM 1508 C CA . LEU A 1 200 ? 18.131 -9.745 -10.578 1.00 80.12 200 LEU A CA 1
ATOM 1509 C C . LEU A 1 200 ? 18.726 -11.133 -10.817 1.00 80.12 200 LEU A C 1
ATOM 1511 O O . LEU A 1 200 ? 18.927 -11.559 -11.953 1.00 80.12 200 LEU A O 1
ATOM 1515 N N . LYS A 1 201 ? 18.957 -11.881 -9.737 1.00 84.12 201 LYS A N 1
ATOM 1516 C CA . LYS A 1 201 ? 19.344 -13.296 -9.829 1.00 84.12 201 LYS A CA 1
ATOM 1517 C C . LYS A 1 201 ? 18.157 -14.140 -10.304 1.00 84.12 201 LYS A C 1
ATOM 1519 O O . LYS A 1 201 ? 17.015 -13.801 -10.005 1.00 84.12 201 LYS A O 1
ATOM 1524 N N . ALA A 1 202 ? 18.422 -15.278 -10.948 1.00 82.88 202 ALA A N 1
ATOM 1525 C CA . ALA A 1 202 ? 17.378 -16.217 -11.382 1.00 82.88 202 ALA A CA 1
ATOM 1526 C C . ALA A 1 202 ? 16.441 -16.625 -10.227 1.00 82.88 202 ALA A C 1
ATOM 1528 O O . ALA A 1 202 ? 15.228 -16.519 -10.350 1.00 82.88 202 ALA A O 1
ATOM 1529 N N . GLU A 1 203 ? 17.005 -16.937 -9.056 1.00 81.69 203 GLU A N 1
ATOM 1530 C CA . GLU A 1 203 ? 16.241 -17.244 -7.835 1.00 81.69 203 GLU A CA 1
ATOM 1531 C C . GLU A 1 203 ? 15.292 -16.105 -7.415 1.00 81.69 203 GLU A C 1
ATOM 1533 O O . GLU A 1 203 ? 14.207 -16.360 -6.902 1.00 81.69 203 GLU A O 1
ATOM 1538 N N . GLN A 1 204 ? 15.674 -14.840 -7.644 1.00 80.25 204 GLN A N 1
ATOM 1539 C CA . GLN A 1 204 ? 14.826 -13.683 -7.335 1.00 80.25 204 GLN A CA 1
ATOM 1540 C C . GLN A 1 204 ? 13.665 -13.562 -8.328 1.00 80.25 204 GLN A C 1
ATOM 1542 O O . GLN A 1 204 ? 12.558 -13.228 -7.919 1.00 80.25 204 GLN A O 1
ATOM 1547 N N . GLN A 1 205 ? 13.889 -13.860 -9.610 1.00 82.25 205 GLN A N 1
ATOM 1548 C CA . GLN A 1 205 ? 12.813 -13.889 -10.604 1.00 82.25 205 GLN A CA 1
ATOM 1549 C C . GLN A 1 205 ? 11.838 -15.040 -10.354 1.00 82.25 205 GLN A C 1
ATOM 1551 O O . GLN A 1 205 ? 10.630 -14.844 -10.442 1.00 82.25 205 GLN A O 1
ATOM 1556 N N . ASP A 1 206 ? 12.347 -16.228 -10.025 1.00 79.56 206 ASP A N 1
ATOM 1557 C CA . ASP A 1 206 ? 11.514 -17.394 -9.722 1.00 79.56 206 ASP A CA 1
ATOM 1558 C C . ASP A 1 206 ? 10.671 -17.154 -8.467 1.00 79.56 206 ASP A C 1
ATOM 1560 O O . ASP A 1 206 ? 9.481 -17.471 -8.445 1.00 79.56 206 ASP A O 1
ATOM 1564 N N . MET A 1 207 ? 11.253 -16.498 -7.457 1.00 84.81 207 MET A N 1
ATOM 1565 C CA . MET A 1 207 ? 10.517 -16.041 -6.282 1.00 84.81 207 MET A CA 1
ATOM 1566 C C . MET A 1 207 ? 9.389 -15.073 -6.669 1.00 84.81 207 MET A C 1
ATOM 1568 O O . MET A 1 207 ? 8.250 -15.295 -6.266 1.00 84.81 207 MET A O 1
ATOM 1572 N N . LEU A 1 208 ? 9.661 -14.053 -7.492 1.00 84.00 208 LEU A N 1
ATOM 1573 C CA . LEU A 1 208 ? 8.629 -13.117 -7.959 1.00 84.00 208 LEU A CA 1
ATOM 1574 C C . LEU A 1 208 ? 7.513 -13.830 -8.740 1.00 84.00 208 LEU A C 1
ATOM 1576 O O . LEU A 1 208 ? 6.338 -13.566 -8.508 1.00 84.00 208 LEU A O 1
ATOM 1580 N N . LYS A 1 209 ? 7.850 -14.793 -9.605 1.00 82.88 209 LYS A N 1
ATOM 1581 C CA . LYS A 1 209 ? 6.851 -15.604 -10.326 1.00 82.88 209 LYS A CA 1
ATOM 1582 C C . LYS A 1 209 ? 5.981 -16.419 -9.367 1.00 82.88 209 LYS A C 1
ATOM 1584 O O . LYS A 1 209 ? 4.775 -16.519 -9.571 1.00 82.88 209 LYS A O 1
ATOM 1589 N N . SER A 1 210 ? 6.573 -16.968 -8.305 1.00 80.06 210 SER A N 1
ATOM 1590 C CA . SER A 1 210 ? 5.848 -17.760 -7.302 1.00 80.06 210 SER A CA 1
ATOM 1591 C C . SER A 1 210 ? 4.890 -16.936 -6.430 1.00 80.06 210 SER A C 1
ATOM 1593 O O . SER A 1 210 ? 3.953 -17.492 -5.863 1.00 80.06 210 SER A O 1
ATOM 1595 N N . MET A 1 211 ? 5.072 -15.612 -6.364 1.00 84.31 211 MET A N 1
ATOM 1596 C CA . MET A 1 211 ? 4.201 -14.700 -5.615 1.00 84.31 211 MET A CA 1
ATOM 1597 C C . MET A 1 211 ? 2.866 -14.417 -6.326 1.00 84.31 211 MET A C 1
ATOM 1599 O O . MET A 1 211 ? 2.023 -13.729 -5.775 1.00 84.31 211 MET A O 1
ATOM 1603 N N . ALA A 1 212 ? 2.601 -14.957 -7.520 1.00 80.00 212 ALA A N 1
ATOM 1604 C CA . ALA A 1 212 ? 1.313 -14.751 -8.195 1.00 80.00 212 ALA A CA 1
ATOM 1605 C C . ALA A 1 212 ? 0.102 -15.352 -7.446 1.00 80.00 212 ALA A C 1
ATOM 1607 O O . ALA A 1 212 ? -1.037 -14.968 -7.726 1.00 80.00 212 ALA A O 1
ATOM 1608 N N . GLU A 1 213 ? 0.352 -16.289 -6.525 1.00 80.62 213 GLU A N 1
ATOM 1609 C CA . GLU A 1 213 ? -0.667 -17.044 -5.784 1.00 80.62 213 GLU A CA 1
ATOM 1610 C C . GLU A 1 213 ? -1.007 -16.449 -4.404 1.00 80.62 213 GLU A C 1
ATOM 1612 O O . GLU A 1 213 ? -1.962 -16.901 -3.773 1.00 80.62 213 GLU A O 1
ATOM 1617 N N . ILE A 1 214 ? -0.257 -15.452 -3.913 1.00 83.81 214 ILE A N 1
ATOM 1618 C CA . ILE A 1 214 ? -0.586 -14.785 -2.640 1.00 83.81 214 ILE A CA 1
ATOM 1619 C C . ILE A 1 214 ? -1.718 -13.768 -2.845 1.00 83.81 214 ILE A C 1
ATOM 1621 O O . ILE A 1 214 ? -1.860 -13.186 -3.922 1.00 83.81 214 ILE A O 1
ATOM 1625 N N . SER A 1 215 ? -2.523 -13.531 -1.808 1.00 82.88 215 SER A N 1
ATOM 1626 C CA . SER A 1 215 ? -3.653 -12.594 -1.857 1.00 82.88 215 SER A CA 1
ATOM 1627 C C . SER A 1 215 ? -3.781 -11.775 -0.564 1.00 82.88 215 SER A C 1
ATOM 1629 O O . SER A 1 215 ? -2.969 -11.906 0.357 1.00 82.88 215 SER A O 1
ATOM 1631 N N . GLY A 1 216 ? -4.768 -10.879 -0.505 1.00 82.69 216 GLY A N 1
ATOM 1632 C CA . GLY A 1 216 ? -5.040 -10.056 0.668 1.00 82.69 216 GLY A CA 1
ATOM 1633 C C . GLY A 1 216 ? -3.899 -9.103 1.036 1.00 82.69 216 GLY A C 1
ATOM 1634 O O . GLY A 1 216 ? -3.235 -8.526 0.175 1.00 82.69 216 GLY A O 1
ATOM 1635 N N . ALA A 1 217 ? -3.701 -8.899 2.338 1.00 81.38 217 ALA A N 1
ATOM 1636 C CA . ALA A 1 217 ? -2.727 -7.941 2.864 1.00 81.38 217 ALA A CA 1
ATOM 1637 C C . ALA A 1 217 ? -1.273 -8.292 2.503 1.00 81.38 217 ALA A C 1
ATOM 1639 O O . ALA A 1 217 ? -0.492 -7.406 2.167 1.00 81.38 217 ALA A O 1
ATOM 1640 N N . GLU A 1 218 ? -0.928 -9.583 2.500 1.00 83.19 218 GLU A N 1
ATOM 1641 C CA . GLU A 1 218 ? 0.421 -10.054 2.163 1.00 83.19 218 GLU A CA 1
ATOM 1642 C C . GLU A 1 218 ? 0.798 -9.687 0.720 1.00 83.19 218 GLU A C 1
ATOM 1644 O O . GLU A 1 218 ? 1.890 -9.184 0.463 1.00 83.19 218 GLU A O 1
ATOM 1649 N N . ALA A 1 219 ? -0.135 -9.848 -0.222 1.00 84.06 219 ALA A N 1
ATOM 1650 C CA . ALA A 1 219 ? 0.066 -9.452 -1.613 1.00 84.06 219 ALA A CA 1
ATOM 1651 C C . ALA A 1 219 ? 0.267 -7.936 -1.775 1.00 84.06 219 ALA A C 1
ATOM 1653 O O . ALA A 1 219 ? 1.079 -7.497 -2.592 1.00 84.06 219 ALA A O 1
ATOM 1654 N N . VAL A 1 220 ? -0.451 -7.127 -0.987 1.00 84.50 220 VAL A N 1
ATOM 1655 C CA . VAL A 1 220 ? -0.316 -5.663 -1.013 1.00 84.50 220 VAL A CA 1
ATOM 1656 C C . VAL A 1 220 ? 1.062 -5.234 -0.502 1.00 84.50 220 VAL A C 1
ATOM 1658 O O . VAL A 1 220 ? 1.711 -4.394 -1.130 1.00 84.50 220 VAL A O 1
ATOM 1661 N N . ASP A 1 221 ? 1.535 -5.846 0.586 1.00 81.19 221 ASP A N 1
ATOM 1662 C CA . ASP A 1 221 ? 2.875 -5.612 1.135 1.00 81.19 221 ASP A CA 1
ATOM 1663 C C . ASP A 1 221 ? 3.973 -6.021 0.140 1.00 81.19 221 ASP A C 1
ATOM 1665 O O . ASP A 1 221 ? 4.944 -5.285 -0.056 1.00 81.19 221 ASP A O 1
ATOM 1669 N N . VAL A 1 222 ? 3.801 -7.153 -0.550 1.00 84.50 222 VAL A N 1
ATOM 1670 C CA . VAL A 1 222 ? 4.728 -7.593 -1.603 1.00 84.50 222 VAL A CA 1
ATOM 1671 C C . VAL A 1 222 ? 4.743 -6.624 -2.784 1.00 84.50 222 VAL A C 1
ATOM 1673 O O . VAL A 1 222 ? 5.822 -6.284 -3.269 1.00 84.50 222 VAL A O 1
ATOM 1676 N N . GLY A 1 223 ? 3.584 -6.143 -3.241 1.00 80.62 223 GLY A N 1
ATOM 1677 C CA . GLY A 1 223 ? 3.511 -5.152 -4.318 1.00 80.62 223 GLY A CA 1
ATOM 1678 C C . GLY A 1 223 ? 4.269 -3.863 -3.984 1.00 80.62 223 GLY A C 1
ATOM 1679 O O . GLY A 1 223 ? 5.072 -3.392 -4.791 1.00 80.62 223 GLY A O 1
ATOM 1680 N N . ASN A 1 224 ? 4.112 -3.356 -2.758 1.00 78.88 224 ASN A N 1
ATOM 1681 C CA . ASN A 1 224 ? 4.891 -2.216 -2.268 1.00 78.88 224 ASN A CA 1
ATOM 1682 C C . ASN A 1 224 ? 6.393 -2.513 -2.212 1.00 78.88 224 ASN A C 1
ATOM 1684 O O . ASN A 1 224 ? 7.200 -1.717 -2.686 1.00 78.88 224 ASN A O 1
ATOM 1688 N N . HIS A 1 225 ? 6.784 -3.684 -1.702 1.00 82.50 225 HIS A N 1
ATOM 1689 C CA . HIS A 1 225 ? 8.190 -4.081 -1.655 1.00 82.50 225 HIS A CA 1
ATOM 1690 C C . HIS A 1 225 ? 8.833 -4.132 -3.049 1.00 82.50 225 HIS A C 1
ATOM 1692 O O . HIS A 1 225 ? 9.969 -3.689 -3.226 1.00 82.50 225 HIS A O 1
ATOM 1698 N N . ILE A 1 226 ? 8.110 -4.640 -4.052 1.00 82.19 226 ILE A N 1
ATOM 1699 C CA . ILE A 1 226 ? 8.575 -4.650 -5.443 1.00 82.19 226 ILE A CA 1
ATOM 1700 C C . ILE A 1 226 ? 8.812 -3.220 -5.932 1.00 82.19 226 ILE A C 1
ATOM 1702 O O . ILE A 1 226 ? 9.863 -2.936 -6.505 1.00 82.19 226 ILE A O 1
ATOM 1706 N N . LEU A 1 227 ? 7.868 -2.311 -5.696 1.00 81.88 227 LEU A N 1
ATOM 1707 C CA . LEU A 1 227 ? 7.991 -0.924 -6.137 1.00 81.88 227 LEU A CA 1
ATOM 1708 C C . LEU A 1 227 ? 9.149 -0.207 -5.433 1.00 81.88 227 LEU A C 1
ATOM 1710 O O . LEU A 1 227 ? 9.977 0.389 -6.116 1.00 81.88 227 LEU A O 1
ATOM 1714 N N . ASP A 1 228 ? 9.280 -0.333 -4.116 1.00 71.62 228 ASP A N 1
ATOM 1715 C CA . ASP A 1 228 ? 10.270 0.420 -3.340 1.00 71.62 228 ASP A CA 1
ATOM 1716 C C . ASP A 1 228 ? 11.680 -0.186 -3.388 1.00 71.62 228 ASP A C 1
ATOM 1718 O O . ASP A 1 228 ? 12.664 0.495 -3.695 1.00 71.62 228 ASP A O 1
ATOM 1722 N N . GLU A 1 229 ? 11.813 -1.472 -3.067 1.00 72.75 229 GLU A N 1
ATOM 1723 C CA . GLU A 1 229 ? 13.118 -2.109 -2.861 1.00 72.75 229 GLU A CA 1
ATOM 1724 C C . GLU A 1 229 ? 13.704 -2.668 -4.157 1.00 72.75 229 GLU A C 1
ATOM 1726 O O . GLU A 1 229 ? 14.926 -2.664 -4.341 1.00 72.75 229 GLU A O 1
ATOM 1731 N N . ILE A 1 230 ? 12.851 -3.151 -5.063 1.00 73.94 230 ILE A N 1
ATOM 1732 C CA . ILE A 1 230 ? 13.303 -3.751 -6.320 1.00 73.94 230 ILE A CA 1
ATOM 1733 C C . ILE A 1 230 ? 13.371 -2.691 -7.409 1.00 73.94 230 ILE A C 1
ATOM 1735 O O . ILE A 1 230 ? 14.426 -2.520 -8.011 1.00 73.94 230 ILE A O 1
ATOM 1739 N N . LEU A 1 231 ? 12.285 -1.964 -7.654 1.00 75.75 231 LEU A N 1
ATOM 1740 C CA . LEU A 1 231 ? 12.227 -1.027 -8.767 1.00 75.75 231 LEU A CA 1
ATOM 1741 C C . LEU A 1 231 ? 12.871 0.313 -8.393 1.00 75.75 231 LEU A C 1
ATOM 1743 O O . LEU A 1 231 ? 13.900 0.651 -8.964 1.00 75.75 231 LEU A O 1
ATOM 1747 N N . VAL A 1 232 ? 12.364 1.062 -7.410 1.00 73.25 232 VAL A N 1
ATOM 1748 C CA . VAL A 1 232 ? 12.874 2.410 -7.086 1.00 73.25 232 VAL A CA 1
ATOM 1749 C C . VAL A 1 232 ? 14.354 2.369 -6.695 1.00 73.25 232 VAL A C 1
ATOM 1751 O O . VAL A 1 232 ? 15.180 3.027 -7.332 1.00 73.25 232 VAL A O 1
ATOM 1754 N N . LYS A 1 233 ? 14.724 1.584 -5.676 1.00 71.00 233 LYS A N 1
ATOM 1755 C CA . LYS A 1 233 ? 16.103 1.593 -5.160 1.00 71.00 233 LYS A CA 1
ATOM 1756 C C . LYS A 1 233 ? 17.125 0.986 -6.113 1.00 71.00 233 LYS A C 1
ATOM 1758 O O . LYS A 1 233 ? 18.253 1.477 -6.167 1.00 71.00 233 LYS A O 1
ATOM 1763 N N . ARG A 1 234 ? 16.795 -0.070 -6.867 1.00 72.19 234 ARG A N 1
ATOM 1764 C CA . ARG A 1 234 ? 17.776 -0.643 -7.809 1.00 72.19 234 ARG A CA 1
ATOM 1765 C C . ARG A 1 234 ? 17.882 0.179 -9.083 1.00 72.19 234 ARG A C 1
ATOM 1767 O O . ARG A 1 234 ? 19.002 0.383 -9.534 1.00 72.19 234 ARG A O 1
ATOM 1774 N N . VAL A 1 235 ? 16.780 0.737 -9.599 1.00 70.81 235 VAL A N 1
ATOM 1775 C CA . VAL A 1 235 ? 16.810 1.631 -10.773 1.00 70.81 235 VAL A CA 1
ATOM 1776 C C . VAL A 1 235 ? 17.651 2.887 -10.506 1.00 70.81 235 VAL A C 1
ATOM 1778 O O . VAL A 1 235 ? 18.336 3.373 -11.406 1.00 70.81 235 VAL A O 1
ATOM 1781 N N . GLN A 1 236 ? 17.678 3.397 -9.270 1.00 66.88 236 GLN A N 1
ATOM 1782 C CA . GLN A 1 236 ? 18.580 4.496 -8.885 1.00 66.88 236 GLN A CA 1
ATOM 1783 C C . GLN A 1 236 ? 20.069 4.168 -9.088 1.00 66.88 236 GLN A C 1
ATOM 1785 O O . GLN A 1 236 ? 20.868 5.079 -9.286 1.00 66.88 236 GLN A O 1
ATOM 1790 N N . ASN A 1 237 ? 20.435 2.885 -9.056 1.00 67.56 237 ASN A N 1
ATOM 1791 C CA . ASN A 1 237 ? 21.810 2.404 -9.185 1.00 67.56 237 ASN A CA 1
ATOM 1792 C C . ASN A 1 237 ? 22.140 1.880 -10.594 1.00 67.56 237 ASN A C 1
ATOM 1794 O O . ASN A 1 237 ? 23.227 1.339 -10.804 1.00 67.56 237 ASN A O 1
ATOM 1798 N N . VAL A 1 238 ? 21.219 2.013 -11.554 1.00 69.56 238 VAL A N 1
ATOM 1799 C CA . VAL A 1 238 ? 21.441 1.572 -12.934 1.00 69.56 238 VAL A CA 1
ATOM 1800 C C . VAL A 1 238 ? 22.416 2.521 -13.626 1.00 69.56 238 VAL A C 1
ATOM 1802 O O . VAL A 1 238 ? 22.174 3.723 -13.728 1.00 69.56 238 VAL A O 1
ATOM 1805 N N . TYR A 1 239 ? 23.500 1.955 -14.152 1.00 65.44 239 TYR A N 1
ATOM 1806 C CA . TYR A 1 239 ? 24.430 2.631 -15.053 1.00 65.44 239 TYR A CA 1
ATOM 1807 C C . TYR A 1 239 ? 24.253 2.042 -16.454 1.00 65.44 239 TYR A C 1
ATOM 1809 O O . TYR A 1 239 ? 24.604 0.884 -16.669 1.00 65.44 239 TYR A O 1
ATOM 1817 N N . ALA A 1 240 ? 23.706 2.813 -17.397 1.00 60.56 240 ALA A N 1
ATOM 1818 C CA . ALA A 1 240 ? 23.470 2.322 -18.754 1.00 60.56 240 ALA A CA 1
ATOM 1819 C C . ALA A 1 240 ? 24.765 2.231 -19.565 1.00 60.56 240 ALA A C 1
ATOM 1821 O O . ALA A 1 240 ? 25.529 3.197 -19.660 1.00 60.56 240 ALA A O 1
ATOM 1822 N N . ARG A 1 241 ? 24.980 1.083 -20.213 1.00 63.00 241 ARG A N 1
ATOM 1823 C CA . ARG A 1 241 ? 25.924 0.949 -21.325 1.00 63.00 241 ARG A CA 1
ATOM 1824 C C . ARG A 1 241 ? 25.161 0.953 -22.647 1.00 63.00 241 ARG A C 1
ATOM 1826 O O . ARG A 1 241 ? 23.974 0.658 -22.695 1.00 63.00 241 ARG A O 1
ATOM 1833 N N . VAL A 1 242 ? 25.861 1.257 -23.738 1.00 54.28 242 VAL A N 1
ATOM 1834 C CA . VAL A 1 242 ? 25.287 1.281 -25.100 1.00 54.28 242 VAL A CA 1
ATOM 1835 C C . VAL A 1 242 ? 24.698 -0.081 -25.496 1.00 54.28 242 VAL A C 1
ATOM 1837 O O . VAL A 1 242 ? 23.697 -0.151 -26.200 1.00 54.28 242 VAL A O 1
ATOM 1840 N N . GLU A 1 243 ? 25.295 -1.171 -25.012 1.00 60.78 243 GLU A N 1
ATOM 1841 C CA . GLU A 1 243 ? 24.822 -2.541 -25.244 1.00 60.78 243 GLU A CA 1
ATOM 1842 C C . GLU A 1 243 ? 23.462 -2.842 -24.586 1.00 60.78 243 GLU A C 1
ATOM 1844 O O . GLU A 1 243 ? 22.713 -3.668 -25.106 1.00 60.78 243 GLU A O 1
ATOM 1849 N N . ASP A 1 244 ? 23.084 -2.089 -23.548 1.00 70.50 244 ASP A N 1
ATOM 1850 C CA . ASP A 1 244 ? 21.851 -2.297 -22.780 1.00 70.50 244 ASP A CA 1
ATOM 1851 C C . ASP A 1 244 ? 20.665 -1.470 -23.311 1.00 70.50 244 ASP A C 1
ATOM 1853 O O . ASP A 1 244 ? 19.549 -1.589 -22.807 1.00 70.50 244 ASP A O 1
ATOM 1857 N N . GLU A 1 245 ? 20.864 -0.613 -24.324 1.00 70.06 245 GLU A N 1
ATOM 1858 C CA . GLU A 1 245 ? 19.861 0.373 -24.766 1.00 70.06 245 GLU A CA 1
ATOM 1859 C C . GLU A 1 245 ? 18.536 -0.276 -25.197 1.00 70.06 245 GLU A C 1
ATOM 1861 O O . GLU A 1 245 ? 17.454 0.218 -24.870 1.00 70.06 245 GLU A O 1
ATOM 1866 N N . LYS A 1 246 ? 18.603 -1.414 -25.899 1.00 77.44 246 LYS A N 1
ATOM 1867 C CA . LYS A 1 246 ? 17.405 -2.138 -26.355 1.00 77.44 246 LYS A CA 1
ATOM 1868 C C . LYS A 1 246 ? 16.642 -2.761 -25.191 1.00 77.44 246 LYS A C 1
ATOM 1870 O O . LYS A 1 246 ? 15.421 -2.624 -25.140 1.00 77.44 246 LYS A O 1
ATOM 1875 N N . THR A 1 247 ? 17.352 -3.402 -24.265 1.00 82.25 247 THR A N 1
ATOM 1876 C CA . THR A 1 247 ? 16.764 -3.997 -23.059 1.00 82.25 247 THR A CA 1
ATOM 1877 C C . THR A 1 247 ? 16.151 -2.913 -22.169 1.00 82.25 247 THR A C 1
ATOM 1879 O O . THR A 1 247 ? 15.008 -3.043 -21.735 1.00 82.25 247 THR A O 1
ATOM 1882 N N . LEU A 1 248 ? 16.852 -1.790 -21.973 1.00 77.06 248 LEU A N 1
ATOM 1883 C CA . LEU A 1 248 ? 16.354 -0.623 -21.241 1.00 77.06 248 LEU A CA 1
ATOM 1884 C C . LEU A 1 248 ? 15.096 -0.028 -21.877 1.00 77.06 248 LEU A C 1
ATOM 1886 O O . LEU A 1 248 ? 14.142 0.275 -21.162 1.00 77.06 248 LEU A O 1
ATOM 1890 N N . SER A 1 249 ? 15.070 0.121 -23.205 1.00 75.88 249 SER A N 1
ATOM 1891 C CA . SER A 1 249 ? 13.886 0.602 -23.925 1.00 75.88 249 SER A CA 1
ATOM 1892 C C . SER A 1 249 ? 12.698 -0.347 -23.748 1.00 75.88 249 SER A C 1
ATOM 1894 O O . SER A 1 249 ? 11.596 0.110 -23.459 1.00 75.88 249 SER A O 1
ATOM 1896 N N . ALA A 1 250 ? 12.919 -1.658 -23.863 1.00 81.00 250 ALA A N 1
ATOM 1897 C CA . ALA A 1 250 ? 11.869 -2.658 -23.686 1.00 81.00 250 ALA A CA 1
ATOM 1898 C C . ALA A 1 250 ? 11.320 -2.670 -22.248 1.00 81.00 250 ALA A C 1
ATOM 1900 O O . ALA A 1 250 ? 10.104 -2.699 -22.052 1.00 81.00 250 ALA A O 1
ATOM 1901 N N . LEU A 1 251 ? 12.188 -2.563 -21.235 1.00 85.62 251 LEU A N 1
ATOM 1902 C CA . LEU A 1 251 ? 11.755 -2.418 -19.844 1.00 85.62 251 LEU A CA 1
ATOM 1903 C C . LEU A 1 251 ? 10.959 -1.121 -19.637 1.00 85.62 251 LEU A C 1
ATOM 1905 O O . LEU A 1 251 ? 9.919 -1.124 -18.979 1.00 85.62 251 LEU A O 1
ATOM 1909 N N . ASN A 1 252 ? 11.404 -0.017 -20.237 1.00 76.12 252 ASN A N 1
ATOM 1910 C CA . ASN A 1 252 ? 10.680 1.250 -20.218 1.00 76.12 252 ASN A CA 1
ATOM 1911 C C . ASN A 1 252 ? 9.266 1.129 -20.788 1.00 76.12 252 ASN A C 1
ATOM 1913 O O . ASN A 1 252 ? 8.339 1.739 -20.243 1.00 76.12 252 ASN A O 1
ATOM 1917 N N . ASP A 1 253 ? 9.097 0.393 -21.881 1.00 75.62 253 ASP A N 1
ATOM 1918 C CA . ASP A 1 253 ? 7.791 0.162 -22.493 1.00 75.62 253 ASP A CA 1
ATOM 1919 C C . ASP A 1 253 ? 6.912 -0.697 -21.578 1.00 75.62 253 ASP A C 1
ATOM 1921 O O . ASP A 1 253 ? 5.797 -0.286 -21.272 1.00 75.62 253 ASP A O 1
ATOM 1925 N N . LYS A 1 254 ? 7.452 -1.777 -20.994 1.00 84.44 254 LYS A N 1
ATOM 1926 C CA . LYS A 1 254 ? 6.731 -2.620 -20.021 1.00 84.44 254 LYS A CA 1
ATOM 1927 C C . LYS A 1 254 ? 6.226 -1.845 -18.799 1.00 84.44 254 LYS A C 1
ATOM 1929 O O . LYS A 1 254 ? 5.068 -1.993 -18.416 1.00 84.44 254 LYS A O 1
ATOM 1934 N N . ILE A 1 255 ? 7.056 -0.986 -18.197 1.00 79.94 255 ILE A N 1
ATOM 1935 C CA . ILE A 1 255 ? 6.618 -0.140 -17.066 1.00 79.94 255 ILE A CA 1
ATOM 1936 C C . ILE A 1 255 ? 5.627 0.936 -17.538 1.00 79.94 255 ILE A C 1
ATOM 1938 O O . ILE A 1 255 ? 4.713 1.317 -16.803 1.00 79.94 255 ILE A O 1
ATOM 1942 N N . GLY A 1 256 ? 5.778 1.425 -18.771 1.00 67.88 256 GLY A N 1
ATOM 1943 C CA . GLY A 1 256 ? 4.806 2.312 -19.409 1.00 67.88 256 GLY A CA 1
ATOM 1944 C C . GLY A 1 256 ? 3.427 1.661 -19.539 1.00 67.88 256 GLY A C 1
ATOM 1945 O O . GLY A 1 256 ? 2.438 2.243 -19.095 1.00 67.88 256 GLY A O 1
ATOM 1946 N N . ASP A 1 257 ? 3.376 0.444 -20.071 1.00 72.94 257 ASP A N 1
ATOM 1947 C CA . ASP A 1 257 ? 2.152 -0.340 -20.245 1.00 72.94 257 ASP A CA 1
ATOM 1948 C C . ASP A 1 257 ? 1.516 -0.701 -18.902 1.00 72.94 257 ASP A C 1
ATOM 1950 O O . ASP A 1 257 ? 0.303 -0.556 -18.732 1.00 72.94 257 ASP A O 1
ATOM 1954 N N . TYR A 1 258 ? 2.326 -1.074 -17.906 1.00 82.19 258 TYR A N 1
ATOM 1955 C CA . TYR A 1 258 ? 1.843 -1.270 -16.543 1.00 82.19 258 TYR A CA 1
ATOM 1956 C C . TYR A 1 258 ? 1.171 -0.002 -16.000 1.00 82.19 258 TYR A C 1
ATOM 1958 O O . TYR A 1 258 ? 0.015 -0.060 -15.583 1.00 82.19 258 TYR A O 1
ATOM 1966 N N . ASN A 1 259 ? 1.825 1.159 -16.088 1.00 73.88 259 ASN A N 1
ATOM 1967 C CA . ASN A 1 259 ? 1.236 2.427 -15.646 1.00 73.88 259 ASN A CA 1
ATOM 1968 C C . ASN A 1 259 ? -0.081 2.762 -16.366 1.00 73.88 259 ASN A C 1
ATOM 1970 O O . ASN A 1 259 ? -0.982 3.333 -15.753 1.00 73.88 259 ASN A O 1
ATOM 1974 N N . LEU A 1 260 ? -0.213 2.407 -17.649 1.00 70.00 260 LEU A N 1
ATOM 1975 C CA . LEU A 1 260 ? -1.460 2.568 -18.407 1.00 70.00 260 LEU A CA 1
ATOM 1976 C C . LEU A 1 260 ? -2.557 1.589 -17.962 1.00 70.00 260 LEU A C 1
ATOM 1978 O O . LEU A 1 260 ? -3.739 1.921 -18.053 1.00 70.00 260 LEU A O 1
ATOM 1982 N N . SER A 1 261 ? -2.177 0.399 -17.494 1.00 69.31 261 SER A N 1
ATOM 1983 C CA . SER A 1 261 ? -3.101 -0.636 -17.012 1.00 69.31 261 SER A CA 1
ATOM 1984 C C . SER A 1 261 ? -3.683 -0.339 -15.626 1.00 69.31 261 SER A C 1
ATOM 1986 O O . SER A 1 261 ? -4.762 -0.827 -15.286 1.00 69.31 261 SER A O 1
ATOM 1988 N N . VAL A 1 262 ? -2.989 0.473 -14.827 1.00 66.19 262 VAL A N 1
ATOM 1989 C CA . VAL A 1 262 ? -3.429 0.842 -13.484 1.00 66.19 262 VAL A CA 1
ATOM 1990 C C . VAL A 1 262 ? -4.617 1.800 -13.586 1.00 66.19 262 VAL A C 1
ATOM 1992 O O . VAL A 1 262 ? -4.552 2.871 -14.194 1.00 66.19 262 VAL A O 1
ATOM 1995 N N . SER A 1 263 ? -5.736 1.406 -12.976 1.00 51.88 263 SER A N 1
ATOM 1996 C CA . SER A 1 263 ? -7.001 2.143 -13.046 1.00 51.88 263 SER A CA 1
ATOM 1997 C C . SER A 1 263 ? -6.840 3.528 -12.430 1.00 51.88 263 SER A C 1
ATOM 1999 O O . SER A 1 263 ? -6.827 3.617 -11.207 1.00 51.88 263 SER A O 1
ATOM 2001 N N . VAL A 1 264 ? -6.749 4.593 -13.242 1.00 51.16 264 VAL A N 1
ATOM 2002 C CA . VAL A 1 264 ? -6.533 5.981 -12.783 1.00 51.16 264 VAL A CA 1
ATOM 2003 C C . VAL A 1 264 ? -7.491 6.310 -11.630 1.00 51.16 264 VAL A C 1
ATOM 2005 O O . VAL A 1 264 ? -8.697 6.450 -11.865 1.00 51.16 264 VAL A O 1
ATOM 2008 N N . PRO A 1 265 ? -7.011 6.444 -10.377 1.00 48.53 265 PRO A N 1
ATOM 2009 C CA . PRO A 1 265 ? -7.910 6.776 -9.278 1.00 48.53 265 PRO A CA 1
ATOM 2010 C C . PRO A 1 265 ? -8.629 8.103 -9.520 1.00 48.53 265 PRO A C 1
ATOM 2012 O O . PRO A 1 265 ? -8.082 9.019 -10.143 1.00 48.53 265 PRO A O 1
ATOM 2015 N N . LYS A 1 266 ? -9.831 8.254 -8.947 1.00 45.41 266 LYS A N 1
ATOM 2016 C CA . LYS A 1 266 ? -10.631 9.492 -9.041 1.00 45.41 266 LYS A CA 1
ATOM 2017 C C . LYS A 1 266 ? -9.845 10.745 -8.624 1.00 45.41 266 LYS A C 1
ATOM 2019 O O . LYS A 1 266 ? -10.126 11.827 -9.129 1.00 45.41 266 LYS A O 1
ATOM 2024 N N . ASN A 1 267 ? -8.833 10.591 -7.761 1.00 41.50 267 ASN A N 1
ATOM 2025 C CA . ASN A 1 267 ? -7.936 11.665 -7.328 1.00 41.50 267 ASN A CA 1
ATOM 2026 C C . ASN A 1 267 ? -6.535 11.631 -7.969 1.00 41.50 267 ASN A C 1
ATOM 2028 O O . ASN A 1 267 ? -5.806 12.617 -7.879 1.00 41.50 267 ASN A O 1
ATOM 2032 N N . THR A 1 268 ? -6.143 10.566 -8.664 1.00 40.88 268 THR A N 1
ATOM 2033 C CA . THR A 1 268 ? -4.803 10.462 -9.266 1.00 40.88 268 THR A CA 1
ATOM 2034 C C . THR A 1 268 ? -4.656 11.318 -10.501 1.00 40.88 268 THR A C 1
ATOM 2036 O O . THR A 1 268 ? -3.562 11.795 -10.747 1.00 40.88 268 THR A O 1
ATOM 2039 N N . ALA A 1 269 ? -5.726 11.678 -11.210 1.00 37.94 269 ALA A N 1
ATOM 2040 C CA . ALA A 1 269 ? -5.640 12.764 -12.192 1.00 37.94 269 ALA A CA 1
ATOM 2041 C C . ALA A 1 269 ? -5.166 14.095 -11.555 1.00 37.94 269 ALA A C 1
ATOM 2043 O O . ALA A 1 269 ? -4.509 14.896 -12.216 1.00 37.94 269 ALA A O 1
ATOM 2044 N N . SER A 1 270 ? -5.436 14.316 -10.262 1.00 37.31 270 SER A N 1
ATOM 2045 C CA . SER A 1 270 ? -4.945 15.470 -9.495 1.00 37.31 270 SER A CA 1
ATOM 2046 C C . SER A 1 270 ? -3.512 15.257 -8.987 1.00 37.31 270 SER A C 1
ATOM 2048 O O . SER A 1 270 ? -2.701 16.178 -9.078 1.00 37.31 270 SER A O 1
ATOM 2050 N N . TYR A 1 271 ? -3.168 14.048 -8.525 1.00 40.97 271 TYR A N 1
ATOM 2051 C CA . TYR A 1 271 ? -1.818 13.718 -8.036 1.00 40.97 271 TYR A CA 1
ATOM 2052 C C . TYR A 1 271 ? -0.790 13.582 -9.170 1.00 40.97 271 TYR A C 1
ATOM 2054 O O . TYR A 1 271 ? 0.271 14.192 -9.113 1.00 40.97 271 TYR A O 1
ATOM 2062 N N . THR A 1 272 ? -1.146 12.929 -10.276 1.00 42.06 272 THR A N 1
ATOM 2063 C CA . THR A 1 272 ? -0.358 12.885 -11.522 1.00 42.06 272 THR A CA 1
ATOM 2064 C C . THR A 1 272 ? -0.217 14.272 -12.141 1.00 42.06 272 THR A C 1
ATOM 2066 O O . THR A 1 272 ? 0.760 14.537 -12.817 1.00 42.06 272 THR A O 1
ATOM 2069 N N . LYS A 1 273 ? -1.138 15.214 -11.903 1.00 37.47 273 LYS A N 1
ATOM 2070 C CA . LYS A 1 273 ? -0.955 16.609 -12.338 1.00 37.47 273 LYS A CA 1
ATOM 2071 C C . LYS A 1 273 ? 0.016 17.379 -11.434 1.00 37.47 273 LYS A C 1
ATOM 2073 O O . LYS A 1 273 ? 0.731 18.244 -11.931 1.00 37.47 273 LYS A O 1
ATOM 2078 N N . HIS A 1 274 ? 0.063 17.059 -10.139 1.00 36.03 274 HIS A N 1
ATOM 2079 C CA . HIS A 1 274 ? 1.005 17.642 -9.180 1.00 36.03 274 HIS A CA 1
ATOM 2080 C C . HIS A 1 274 ? 2.437 17.116 -9.393 1.00 36.03 274 HIS A C 1
ATOM 2082 O O . HIS A 1 274 ? 3.342 17.912 -9.635 1.00 36.03 274 HIS A O 1
ATOM 2088 N N . TYR A 1 275 ? 2.624 15.792 -9.432 1.00 36.41 275 TYR A N 1
ATOM 2089 C CA . TYR A 1 275 ? 3.931 15.161 -9.664 1.00 36.41 275 TYR A CA 1
ATOM 2090 C C . TYR A 1 275 ? 4.305 15.097 -11.142 1.00 36.41 275 TYR A C 1
ATOM 2092 O O . TYR A 1 275 ? 5.441 15.378 -11.493 1.00 36.41 275 TYR A O 1
ATOM 2100 N N . GLY A 1 276 ? 3.358 14.850 -12.047 1.00 35.25 276 GLY A N 1
ATOM 2101 C CA . GLY A 1 276 ? 3.604 14.935 -13.489 1.00 35.25 276 GLY A CA 1
ATOM 2102 C C . GLY A 1 276 ? 3.923 16.355 -13.945 1.00 35.25 276 GLY A C 1
ATOM 2103 O O . GLY A 1 276 ? 4.667 16.512 -14.900 1.00 35.25 276 GLY A O 1
ATOM 2104 N N . GLY A 1 277 ? 3.463 17.398 -13.242 1.00 34.31 277 GLY A N 1
ATOM 2105 C CA . GLY A 1 277 ? 3.920 18.777 -13.453 1.00 34.31 277 GLY A CA 1
ATOM 2106 C C . GLY A 1 277 ? 5.378 19.009 -13.027 1.00 34.31 277 GLY A C 1
ATOM 2107 O O . GLY A 1 277 ? 6.104 19.730 -13.710 1.00 34.31 277 GLY A O 1
ATOM 2108 N N . GLN A 1 278 ? 5.829 18.361 -11.948 1.00 35.47 278 GLN A N 1
ATOM 2109 C CA . GLN A 1 278 ? 7.225 18.389 -11.492 1.00 35.47 278 GLN A CA 1
ATOM 2110 C C . GLN A 1 278 ? 8.140 17.521 -12.379 1.00 35.47 278 GLN A C 1
ATOM 2112 O O . GLN A 1 278 ? 9.240 17.951 -12.717 1.00 35.47 278 GLN A O 1
ATOM 2117 N N . LEU A 1 279 ? 7.660 16.364 -12.842 1.00 36.50 279 LEU A N 1
ATOM 2118 C CA . LEU A 1 279 ? 8.365 15.439 -13.739 1.00 36.50 279 LEU A CA 1
ATOM 2119 C C . LEU A 1 279 ? 8.442 15.980 -15.173 1.00 36.50 279 LEU A C 1
ATOM 2121 O O . LEU A 1 279 ? 9.520 16.009 -15.769 1.00 36.50 279 LEU A O 1
ATOM 2125 N N . LEU A 1 280 ? 7.343 16.521 -15.718 1.00 34.50 280 LEU A N 1
ATOM 2126 C CA . LEU A 1 280 ? 7.374 17.262 -16.983 1.00 34.50 280 LEU A CA 1
ATOM 2127 C C . LEU A 1 280 ? 8.281 18.479 -16.848 1.00 34.50 280 LEU A C 1
ATOM 2129 O O . LEU A 1 280 ? 9.113 18.681 -17.722 1.00 34.50 280 LEU A O 1
ATOM 2133 N N . GLY A 1 281 ? 8.200 19.242 -15.752 1.00 30.12 281 GLY A N 1
ATOM 2134 C CA . GLY A 1 281 ? 9.091 20.372 -15.474 1.00 30.12 281 GLY A CA 1
ATOM 2135 C C . GLY A 1 281 ? 10.571 19.980 -15.485 1.00 30.12 281 GLY A C 1
ATOM 2136 O O . GLY A 1 281 ? 11.352 20.593 -16.209 1.00 30.12 281 GLY A O 1
ATOM 2137 N N . ALA A 1 282 ? 10.944 18.898 -14.795 1.00 31.08 282 ALA A N 1
ATOM 2138 C CA . ALA A 1 282 ? 12.303 18.359 -14.787 1.00 31.08 282 ALA A CA 1
ATOM 2139 C C . ALA A 1 282 ? 12.745 17.854 -16.171 1.00 31.08 282 ALA A C 1
ATOM 2141 O O . ALA A 1 282 ? 13.907 18.007 -16.549 1.00 31.08 282 ALA A O 1
ATOM 2142 N N . THR A 1 283 ? 11.831 17.292 -16.963 1.00 34.34 283 THR A N 1
ATOM 2143 C CA . THR A 1 283 ? 12.107 16.838 -18.334 1.00 34.34 283 THR A CA 1
ATOM 2144 C C . THR A 1 283 ? 12.246 18.021 -19.298 1.00 34.34 283 THR A C 1
ATOM 2146 O O . THR A 1 283 ? 13.172 18.054 -20.108 1.00 34.34 283 THR A O 1
ATOM 2149 N N . THR A 1 284 ? 11.405 19.054 -19.170 1.00 36.62 284 THR A N 1
ATOM 2150 C CA . THR A 1 284 ? 11.472 20.273 -19.997 1.00 36.62 284 THR A CA 1
ATOM 2151 C C . THR A 1 284 ? 12.691 21.129 -19.649 1.00 36.62 284 THR A C 1
ATOM 2153 O O . THR A 1 284 ? 13.339 21.655 -20.552 1.00 36.62 284 THR A O 1
ATOM 2156 N N . GLU A 1 285 ? 13.055 21.241 -18.368 1.00 34.06 285 GLU A N 1
ATOM 2157 C CA . GLU A 1 285 ? 14.242 21.973 -17.915 1.00 34.06 285 GLU A CA 1
ATOM 2158 C C . GLU A 1 285 ? 15.536 21.280 -18.369 1.00 34.06 285 GLU A C 1
ATOM 2160 O O . GLU A 1 285 ? 16.469 21.946 -18.820 1.00 34.06 285 GLU A O 1
ATOM 2165 N N . TYR A 1 286 ? 15.584 19.943 -18.342 1.00 38.41 286 TYR A N 1
ATOM 2166 C CA . TYR A 1 286 ? 16.727 19.181 -18.857 1.00 38.41 286 TYR A CA 1
ATOM 2167 C C . TYR A 1 286 ? 16.822 19.206 -20.384 1.00 38.41 286 TYR A C 1
ATOM 2169 O O . TYR A 1 286 ? 17.912 19.415 -20.915 1.00 38.41 286 TYR A O 1
ATOM 2177 N N . THR A 1 287 ? 15.699 19.087 -21.098 1.00 37.41 287 THR A N 1
ATOM 2178 C CA . THR A 1 287 ? 15.667 19.251 -22.563 1.00 37.41 287 THR A CA 1
ATOM 2179 C C . THR A 1 287 ? 16.100 20.669 -22.953 1.00 37.41 287 THR A C 1
ATOM 2181 O O . THR A 1 287 ? 16.870 20.856 -23.894 1.00 37.41 287 THR A O 1
ATOM 2184 N N . GLY A 1 288 ? 15.696 21.678 -22.172 1.00 33.16 288 GLY A N 1
ATOM 2185 C CA . GLY A 1 288 ? 16.151 23.062 -22.307 1.00 33.16 288 GLY A CA 1
ATOM 2186 C C . GLY A 1 288 ? 17.648 23.243 -22.027 1.00 33.16 288 GLY A C 1
ATOM 2187 O O . GLY A 1 288 ? 18.330 23.938 -22.782 1.00 33.16 288 GLY A O 1
ATOM 2188 N N . LYS A 1 289 ? 18.198 22.582 -20.999 1.00 35.34 289 LYS A N 1
ATOM 2189 C CA . LYS A 1 289 ? 19.641 22.590 -20.695 1.00 35.34 289 LYS A CA 1
ATOM 2190 C C . LYS A 1 289 ? 20.457 21.892 -21.786 1.00 35.34 289 LYS A C 1
ATOM 2192 O O . LYS A 1 289 ? 21.477 22.455 -22.187 1.00 35.34 289 LYS A O 1
ATOM 2197 N N . ALA A 1 290 ? 19.981 20.771 -22.332 1.00 34.88 290 ALA A N 1
ATOM 2198 C CA . ALA A 1 290 ? 20.592 20.061 -23.460 1.00 34.88 290 ALA A CA 1
ATOM 2199 C C . ALA A 1 290 ? 20.575 20.897 -24.758 1.00 34.88 290 ALA A C 1
ATOM 2201 O O . ALA A 1 290 ? 21.595 21.004 -25.444 1.00 34.88 290 ALA A O 1
ATOM 2202 N N . LEU A 1 291 ? 19.470 21.599 -25.047 1.00 36.88 291 LEU A N 1
ATOM 2203 C CA . LEU A 1 291 ? 19.408 22.586 -26.137 1.00 36.88 291 LEU A CA 1
ATOM 2204 C C . LEU A 1 291 ? 20.349 23.786 -25.903 1.00 36.88 291 LEU A C 1
ATOM 2206 O O . LEU A 1 291 ? 20.918 24.335 -26.847 1.00 36.88 291 LEU A O 1
ATOM 2210 N N . SER A 1 292 ? 20.531 24.214 -24.650 1.00 35.81 292 SER A N 1
ATOM 2211 C CA . SER A 1 292 ? 21.435 25.325 -24.317 1.00 35.81 292 SER A CA 1
ATOM 2212 C C . SER A 1 292 ? 22.916 24.928 -24.401 1.00 35.81 292 SER A C 1
ATOM 2214 O O . SER A 1 292 ? 23.744 25.730 -24.837 1.00 35.81 292 SER A O 1
ATOM 2216 N N . ALA A 1 293 ? 23.255 23.688 -24.030 1.00 34.19 293 ALA A N 1
ATOM 2217 C CA . ALA A 1 293 ? 24.609 23.146 -24.097 1.00 34.19 293 ALA A CA 1
ATOM 2218 C C . ALA A 1 293 ? 25.049 22.938 -25.556 1.00 34.19 293 ALA A C 1
ATOM 2220 O O . ALA A 1 293 ? 26.155 23.329 -25.928 1.00 34.19 293 ALA A O 1
ATOM 2221 N N . THR A 1 294 ? 24.145 22.450 -26.411 1.00 41.09 294 THR A N 1
ATOM 2222 C CA . THR A 1 294 ? 24.352 22.361 -27.869 1.00 41.09 294 THR A CA 1
ATOM 2223 C C . THR A 1 294 ? 24.447 23.745 -28.530 1.00 41.09 294 THR A C 1
ATOM 2225 O O . THR A 1 294 ? 25.278 23.955 -29.414 1.00 41.09 294 THR A O 1
ATOM 2228 N N . GLY A 1 295 ? 23.697 24.741 -28.041 1.00 38.94 295 GLY A N 1
ATOM 2229 C CA . GLY A 1 295 ? 23.834 26.142 -28.463 1.00 38.94 295 GLY A CA 1
ATOM 2230 C C . GLY A 1 295 ? 25.178 26.791 -28.088 1.00 38.94 295 GLY A C 1
ATOM 2231 O O . GLY A 1 295 ? 25.735 27.558 -28.883 1.00 38.94 295 GLY A O 1
ATOM 2232 N N . LYS A 1 296 ? 25.738 26.466 -26.912 1.00 38.50 296 LYS A N 1
ATOM 2233 C CA . LYS A 1 296 ? 27.074 26.922 -26.468 1.00 38.50 296 LYS A CA 1
ATOM 2234 C C . LYS A 1 296 ? 28.215 26.220 -27.217 1.00 38.50 296 LYS A C 1
ATOM 2236 O O . LYS A 1 296 ? 29.187 26.875 -27.587 1.00 38.50 296 LYS A O 1
ATOM 2241 N N . GLY A 1 297 ? 28.068 24.927 -27.513 1.00 30.89 297 GLY A N 1
ATOM 2242 C CA . GLY A 1 297 ? 29.006 24.178 -28.359 1.00 30.89 297 GLY A CA 1
ATOM 2243 C C . GLY A 1 297 ? 29.098 24.744 -29.780 1.00 30.89 297 GLY A C 1
ATOM 2244 O O . GLY A 1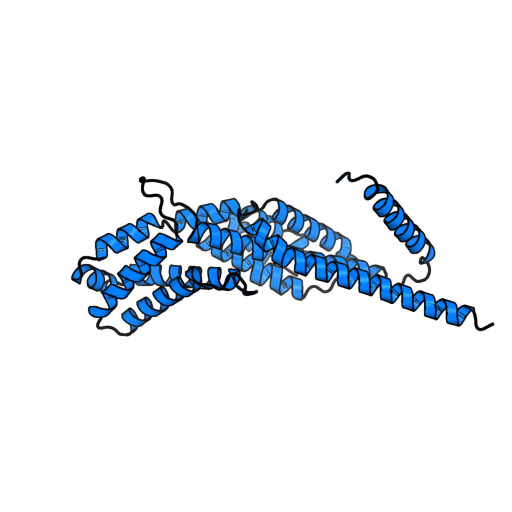 297 ? 30.193 24.989 -30.282 1.00 30.89 297 GLY A O 1
ATOM 2245 N N . TYR A 1 298 ? 27.953 25.069 -30.391 1.00 36.78 298 TYR A N 1
ATOM 2246 C CA . TYR A 1 298 ? 27.894 25.674 -31.727 1.00 36.78 298 TYR A CA 1
ATOM 2247 C C . TYR A 1 298 ? 28.540 27.068 -31.786 1.00 36.78 298 TYR A C 1
ATOM 2249 O O . TYR A 1 298 ? 29.237 27.398 -32.744 1.00 36.78 298 TYR A O 1
ATOM 2257 N N . SER A 1 299 ? 28.347 27.896 -30.756 1.00 42.41 299 SER A N 1
ATOM 2258 C CA . SER A 1 299 ? 28.928 29.245 -30.700 1.00 42.41 299 SER A CA 1
ATOM 2259 C C . SER A 1 299 ? 30.437 29.235 -30.427 1.00 42.41 299 SER A C 1
ATOM 2261 O O . SER A 1 299 ? 31.155 30.034 -31.029 1.00 42.41 299 SER A O 1
ATOM 2263 N N . TRP A 1 300 ? 30.944 28.296 -29.620 1.00 42.06 300 TRP A N 1
ATOM 2264 C CA . TRP A 1 300 ? 32.385 28.069 -29.462 1.00 42.06 300 TRP A CA 1
ATOM 2265 C C . TRP A 1 300 ? 33.036 27.561 -30.760 1.00 42.06 300 TRP A C 1
ATOM 2267 O O . TRP A 1 300 ? 34.048 28.115 -31.188 1.00 42.06 300 TRP A O 1
ATOM 2277 N N . LEU A 1 301 ? 32.422 26.585 -31.443 1.00 34.75 301 LEU A N 1
ATOM 2278 C CA . LEU A 1 301 ? 32.920 26.048 -32.717 1.00 34.75 301 LEU A CA 1
ATOM 2279 C C . LEU A 1 301 ? 32.945 27.129 -33.814 1.00 34.75 301 LEU A C 1
ATOM 2281 O O . LEU A 1 301 ? 33.941 27.294 -34.515 1.00 34.75 301 LEU A O 1
ATOM 2285 N N . LYS A 1 302 ? 31.887 27.946 -33.901 1.00 40.88 302 LYS A N 1
ATOM 2286 C CA . LYS A 1 302 ? 31.808 29.096 -34.814 1.00 40.88 302 LYS A CA 1
ATOM 2287 C C . LYS A 1 302 ? 32.865 30.166 -34.502 1.00 40.88 302 LYS A C 1
ATOM 2289 O O . LYS A 1 302 ? 33.416 30.761 -35.423 1.00 40.88 302 LYS A O 1
ATOM 2294 N N . ALA A 1 303 ? 33.187 30.389 -33.226 1.00 45.34 303 ALA A N 1
ATOM 2295 C CA . ALA A 1 303 ? 34.248 31.310 -32.814 1.00 45.34 303 ALA A CA 1
ATOM 2296 C C . ALA A 1 303 ? 35.661 30.796 -33.152 1.00 45.34 303 ALA A C 1
ATOM 2298 O O . ALA A 1 303 ? 36.547 31.605 -33.410 1.00 45.34 303 ALA A O 1
ATOM 2299 N N . GLN A 1 304 ? 35.878 29.477 -33.181 1.00 37.16 304 GLN A N 1
ATOM 2300 C CA . GLN A 1 304 ? 37.147 28.881 -33.623 1.00 37.16 304 GLN A CA 1
ATOM 2301 C C . GLN A 1 304 ? 37.284 28.877 -35.151 1.00 37.16 304 GLN A C 1
ATOM 2303 O O . GLN A 1 304 ? 38.360 29.156 -35.671 1.00 37.16 304 GLN A O 1
ATOM 2308 N N . LEU A 1 305 ? 36.192 28.632 -35.881 1.00 36.25 305 LEU A N 1
ATOM 2309 C CA . LEU A 1 305 ? 36.187 28.631 -37.349 1.00 36.25 305 LEU A CA 1
ATOM 2310 C C . LEU A 1 305 ? 36.351 30.034 -37.960 1.00 36.25 305 LEU A C 1
ATOM 2312 O O . LEU A 1 305 ? 36.867 30.157 -39.067 1.00 36.25 305 LEU A O 1
ATOM 2316 N N . ASN A 1 306 ? 35.981 31.087 -37.225 1.00 42.34 306 ASN A N 1
ATOM 2317 C CA . ASN A 1 306 ? 36.141 32.486 -37.638 1.00 42.34 306 ASN A CA 1
ATOM 2318 C C . ASN A 1 306 ? 37.488 33.119 -37.223 1.00 42.34 306 ASN A C 1
ATOM 2320 O O . ASN A 1 306 ? 37.664 34.321 -37.397 1.00 42.34 306 ASN A O 1
ATOM 2324 N N . LYS A 1 307 ? 38.438 32.349 -36.671 1.00 41.03 307 LYS A N 1
ATOM 2325 C CA . LYS A 1 307 ? 39.808 32.808 -36.347 1.00 41.03 307 LYS A CA 1
ATOM 2326 C C . LYS A 1 307 ? 40.797 32.671 -37.521 1.00 41.03 307 LYS A C 1
ATOM 2328 O O . LYS A 1 307 ? 41.982 32.435 -37.296 1.00 41.03 307 LYS A O 1
ATOM 2333 N N . LYS A 1 308 ? 40.322 32.801 -38.760 1.00 36.50 308 LYS A N 1
ATOM 2334 C CA . LYS A 1 308 ? 41.194 32.978 -39.929 1.00 36.50 308 LYS A CA 1
ATOM 2335 C C . LYS A 1 308 ? 41.324 34.451 -40.269 1.00 36.50 308 LYS A C 1
ATOM 2337 O O . LYS A 1 308 ? 40.268 35.115 -40.325 1.00 36.50 308 LYS A O 1
#

Radius of gyration: 25.9 Å; chains: 1; bounding box: 68×51×74 Å

Secondary structure (DSSP, 8-state):
---TTHHHHHHHHHHHHHHHHHTTTTSTTSHHHHHHHHHHHHHHHHHHHHHHHHHHHHHHHHHT---SSSS----HHHHHHHHHHHHHHHTTT---HHHHHHHHHHHHHHHHHHH--TTSTTHHHHHHHHHHHHHHHHHHHHT-HHHHHHHHTTT-HHHHHHHHHHH-HHHHHHHHHHHTTHHHHHHHHTSHHHHHHTT--HHHHHHHHHGGG--HHHHHHHHHHIIIIIIIHHHTT----GGGHHHHHHHHHHHHHHHHHS---TTHHHHHHHHHHHHHHHHHHHHHHHHHHHHHHHHHHHHHHT--

Foldseek 3Di:
DDPPCPVVVVVVVVVVVVVVVVVCVPVPPCPLQVLQVVLLLLLLLLLVLLLLLLLVLLLCLQFANFDDDDPPGDGNLRLLVVLLVLLVQLLVQDPDVVLNVLSVQLSVLSCQLNPQDPPDPCRSVSNSRSSVSNVVSVVVCVVDVRSLVSSVVVVRNVVNVVSVVRSPQQVSQQSSCQQSVLVLLLCLCLDPLLCVQLVDDPVRSVVSVVLPPDGGPVSSVVSSCCSPVRRNVSSVVGRDDSVSSVSSVVSSVSSVVSSVSRNCDPCNVVVCCVVVVVSVVVVVVVVVVVVVVVVVVVVVVVVVVPPD

Sequence (308 aa):
MKFNGLGDKLSKTWQRVADKTADISDSVKHMDTWAGDLQVKALQDKVAIAATGWDAIYADEMLVGKAAEDGLVSSGAVLLKQMKSVLSSALVKLRVEADKQLILDTTAAIETALYADKKANDYLVNVYTGLSTAMKGLDEINASPKILEALDKIDNKANYEALIGAYDYNARCENILVRANYKGLLEVAASDEAAEVLCLKAEQQDMLKSMAEISGAEAVDVGNHILDEILVKRVQNVYARVEDEKTLSALNDKIGDYNLSVSVPKNTASYTKHYGGQLLGATTEYTGKALSATGKGYSWLKAQLNKK

pLDDT: mean 71.17, std 21.54, range [26.8, 96.75]